Protein AF-0000000080459783 (afdb_homodimer)

Structure (mmCIF, N/CA/C/O backbone):
data_AF-0000000080459783-model_v1
#
loop_
_entity.id
_entity.type
_entity.pdbx_description
1 polymer 'Jacalin-type lectin domain-containing protein'
#
loop_
_atom_site.group_PDB
_atom_site.id
_atom_site.type_symbol
_atom_site.label_atom_id
_atom_site.label_alt_id
_atom_site.label_comp_id
_atom_site.label_asym_id
_atom_site.label_entity_id
_atom_site.label_seq_id
_atom_site.pdbx_PDB_ins_code
_atom_site.Cartn_x
_atom_site.Cartn_y
_atom_site.Cartn_z
_atom_site.occupancy
_atom_site.B_iso_or_equiv
_atom_site.auth_seq_id
_atom_site.auth_comp_id
_atom_site.auth_asym_id
_atom_site.auth_atom_id
_atom_site.pdbx_PDB_model_num
ATOM 1 N N . MET A 1 1 ? 16.125 -9.727 10.891 1 38.53 1 MET A N 1
ATOM 2 C CA . MET A 1 1 ? 16.031 -8.875 9.703 1 38.53 1 MET A CA 1
ATOM 3 C C . MET A 1 1 ? 14.766 -8.016 9.75 1 38.53 1 MET A C 1
ATOM 5 O O . MET A 1 1 ? 13.688 -8.508 10.086 1 38.53 1 MET A O 1
ATOM 9 N N . ALA A 1 2 ? 15.039 -6.742 9.914 1 50 2 ALA A N 1
ATOM 10 C CA . ALA A 1 2 ? 13.922 -5.824 10.117 1 50 2 ALA A CA 1
ATOM 11 C C . ALA A 1 2 ? 12.812 -6.078 9.102 1 50 2 ALA A C 1
ATOM 13 O O . ALA A 1 2 ? 13.078 -6.18 7.898 1 50 2 ALA A O 1
ATOM 14 N N . LYS A 1 3 ? 11.781 -6.574 9.57 1 64.25 3 LYS A N 1
ATOM 15 C CA . LYS A 1 3 ? 10.648 -7.188 8.883 1 64.25 3 LYS A CA 1
ATOM 16 C C . LYS A 1 3 ? 9.789 -6.133 8.195 1 64.25 3 LYS A C 1
ATOM 18 O O . LYS A 1 3 ? 9.664 -5.008 8.68 1 64.25 3 LYS A O 1
ATOM 23 N N . MET A 1 4 ? 9.539 -6.176 6.898 1 76.38 4 MET A N 1
ATOM 24 C CA . MET A 1 4 ? 8.609 -5.398 6.086 1 76.38 4 MET A CA 1
ATOM 25 C C . MET A 1 4 ? 7.168 -5.801 6.379 1 76.38 4 MET A C 1
ATOM 27 O O . MET A 1 4 ? 6.84 -6.988 6.371 1 76.38 4 MET A O 1
ATOM 31 N N . GLU A 1 5 ? 6.418 -4.73 6.809 1 86.06 5 GLU A N 1
ATOM 32 C CA . GLU A 1 5 ? 5.016 -5.039 7.07 1 86.06 5 GLU A CA 1
ATOM 33 C C . GLU A 1 5 ? 4.156 -4.777 5.836 1 86.06 5 GLU A C 1
ATOM 35 O O . GLU A 1 5 ? 4.285 -3.736 5.191 1 86.06 5 GLU A O 1
ATOM 40 N N . PRO A 1 6 ? 3.404 -5.781 5.559 1 88.12 6 PRO A N 1
ATOM 41 C CA . PRO A 1 6 ? 2.477 -5.594 4.441 1 88.12 6 PRO A CA 1
ATOM 42 C C . PRO A 1 6 ? 1.313 -4.668 4.789 1 88.12 6 PRO A C 1
ATOM 44 O O . PRO A 1 6 ? 1.108 -4.34 5.961 1 88.12 6 PRO A O 1
ATOM 47 N N . LEU A 1 7 ? 0.659 -4.199 3.787 1 92.94 7 LEU A N 1
ATOM 48 C CA . LEU A 1 7 ? -0.54 -3.379 3.922 1 92.94 7 LEU A CA 1
ATOM 49 C C . LEU A 1 7 ? -1.758 -4.242 4.234 1 92.94 7 LEU A C 1
ATOM 51 O O . LEU A 1 7 ? -1.996 -5.25 3.566 1 92.94 7 LEU A O 1
ATOM 55 N N . GLY A 1 8 ? -2.627 -3.762 5.199 1 93.38 8 GLY A N 1
ATOM 56 C CA . GLY A 1 8 ? -3.873 -4.457 5.473 1 93.38 8 GLY A CA 1
ATOM 57 C C . GLY A 1 8 ? -4.066 -4.785 6.945 1 93.38 8 GLY A C 1
ATOM 58 O O . GLY A 1 8 ? -3.812 -3.943 7.809 1 93.38 8 GLY A O 1
ATOM 59 N N . GLY A 1 9 ? -4.625 -5.969 7.18 1 92.56 9 GLY A N 1
ATOM 60 C CA . GLY A 1 9 ? -4.914 -6.383 8.547 1 92.56 9 GLY A CA 1
ATOM 61 C C . GLY A 1 9 ? -3.725 -7.023 9.234 1 92.56 9 GLY A C 1
ATOM 62 O O . GLY A 1 9 ? -2.738 -7.379 8.586 1 92.56 9 GLY A O 1
ATOM 63 N N . ASN A 1 10 ? -3.885 -7.145 10.547 1 90.38 10 ASN A N 1
ATOM 64 C CA . ASN A 1 10 ? -2.77 -7.656 11.336 1 90.38 10 ASN A CA 1
ATOM 65 C C . ASN A 1 10 ? -3.064 -9.047 11.891 1 90.38 10 ASN A C 1
ATOM 67 O O . ASN A 1 10 ? -2.324 -9.555 12.734 1 90.38 10 ASN A O 1
ATOM 71 N N . LYS A 1 11 ? -4.066 -9.547 11.375 1 92.12 11 LYS A N 1
ATOM 72 C CA . LYS A 1 11 ? -4.359 -10.922 11.766 1 92.12 11 LYS A CA 1
ATOM 73 C C . LYS A 1 11 ? -3.732 -11.922 10.797 1 92.12 11 LYS A C 1
ATOM 75 O O . LYS A 1 11 ? -3.01 -11.531 9.883 1 92.12 11 LYS A O 1
ATOM 80 N N . GLY A 1 12 ? -3.926 -13.172 11.062 1 94.06 12 GLY A N 1
ATOM 81 C CA . GLY A 1 12 ? -3.395 -14.227 10.211 1 94.06 12 GLY A CA 1
ATOM 82 C C . GLY A 1 12 ? -1.91 -14.461 10.414 1 94.06 12 GLY A C 1
ATOM 83 O O . GLY A 1 12 ? -1.282 -13.828 11.258 1 94.06 12 GLY A O 1
ATOM 84 N N . GLU A 1 13 ? -1.37 -15.352 9.711 1 95.75 13 GLU A N 1
ATOM 85 C CA . GLU A 1 13 ? 0.05 -15.688 9.742 1 95.75 13 GLU A CA 1
ATOM 86 C C . GLU A 1 13 ? 0.8 -15.023 8.586 1 95.75 13 GLU A C 1
ATOM 88 O O . GLU A 1 13 ? 0.292 -14.961 7.469 1 95.75 13 GLU A O 1
ATOM 93 N N . GLY A 1 14 ? 1.967 -14.555 8.945 1 94.88 14 GLY A N 1
ATOM 94 C CA . GLY A 1 14 ? 2.785 -13.93 7.914 1 94.88 14 GLY A CA 1
ATOM 95 C C . GLY A 1 14 ? 3.311 -14.914 6.891 1 94.88 14 GLY A C 1
ATOM 96 O O . GLY A 1 14 ? 3.611 -16.062 7.223 1 94.88 14 GLY A O 1
ATOM 97 N N . PHE A 1 15 ? 3.387 -14.523 5.699 1 96.06 15 PHE A N 1
ATOM 98 C CA . PHE A 1 15 ? 4.086 -15.273 4.664 1 96.06 15 PHE A CA 1
ATOM 99 C C . PHE A 1 15 ? 5.012 -14.367 3.865 1 96.06 15 PHE A C 1
ATOM 101 O O . PHE A 1 15 ? 4.789 -13.156 3.789 1 96.06 15 PHE A O 1
ATOM 108 N N . ASN A 1 16 ? 5.988 -14.875 3.291 1 94.44 16 ASN A N 1
ATOM 109 C CA . ASN A 1 16 ? 7.004 -14.148 2.533 1 94.44 16 ASN A CA 1
ATOM 110 C C . ASN A 1 16 ? 7.555 -15 1.389 1 94.44 16 ASN A C 1
ATOM 112 O O . ASN A 1 16 ? 8.461 -15.812 1.59 1 94.44 16 ASN A O 1
ATOM 116 N N . ASP A 1 17 ? 6.965 -14.766 0.245 1 95.5 17 ASP A N 1
ATOM 117 C CA . ASP A 1 17 ? 7.426 -15.453 -0.959 1 95.5 17 ASP A CA 1
ATOM 118 C C . ASP A 1 17 ? 8.594 -14.703 -1.602 1 95.5 17 ASP A C 1
ATOM 120 O O . ASP A 1 17 ? 8.391 -13.75 -2.352 1 95.5 17 ASP A O 1
ATOM 124 N N . VAL A 1 18 ? 9.82 -15.133 -1.406 1 91.12 18 VAL A N 1
ATOM 125 C CA . VAL A 1 18 ? 11.008 -14.445 -1.911 1 91.12 18 VAL A CA 1
ATOM 126 C C . VAL A 1 18 ? 11.93 -15.445 -2.6 1 91.12 18 VAL A C 1
ATOM 128 O O . VAL A 1 18 ? 11.828 -16.656 -2.383 1 91.12 18 VAL A O 1
ATOM 131 N N . GLY A 1 19 ? 12.789 -14.953 -3.426 1 92.06 19 GLY A N 1
ATOM 132 C CA . GLY A 1 19 ? 13.828 -15.789 -4.008 1 92.06 19 GLY A CA 1
ATOM 133 C C . GLY A 1 19 ? 13.43 -16.391 -5.344 1 92.06 19 GLY A C 1
ATOM 134 O O . GLY A 1 19 ? 13.992 -17.406 -5.762 1 92.06 19 GLY A O 1
ATOM 135 N N . TYR A 1 20 ? 12.375 -15.852 -5.895 1 96.19 20 TYR A N 1
ATOM 136 C CA . TYR A 1 20 ? 11.898 -16.375 -7.168 1 96.19 20 TYR A CA 1
ATOM 137 C C . TYR A 1 20 ? 12.312 -15.469 -8.32 1 96.19 20 TYR A C 1
ATOM 139 O O . TYR A 1 20 ? 12.812 -14.359 -8.102 1 96.19 20 TYR A O 1
ATOM 147 N N . GLU A 1 21 ? 12.148 -15.977 -9.531 1 96.25 21 GLU A N 1
ATOM 148 C CA . GLU A 1 21 ? 12.617 -15.266 -10.711 1 96.25 21 GLU A CA 1
ATOM 149 C C . GLU A 1 21 ? 11.453 -14.672 -11.5 1 96.25 21 GLU A C 1
ATOM 151 O O . GLU A 1 21 ? 11.625 -13.711 -12.25 1 96.25 21 GLU A O 1
ATOM 156 N N . GLY A 1 22 ? 10.328 -15.328 -11.336 1 96.5 22 GLY A N 1
ATOM 157 C CA . GLY A 1 22 ? 9.164 -14.883 -12.086 1 96.5 22 GLY A CA 1
ATOM 158 C C . GLY A 1 22 ? 7.883 -15.594 -11.68 1 96.5 22 GLY A C 1
ATOM 159 O O . GLY A 1 22 ? 7.891 -16.406 -10.758 1 96.5 22 GLY A O 1
ATOM 160 N N . VAL A 1 23 ? 6.789 -15.195 -12.32 1 97.62 23 VAL A N 1
ATOM 161 C CA . VAL A 1 23 ? 5.465 -15.75 -12.055 1 97.62 23 VAL A CA 1
ATOM 162 C C . VAL A 1 23 ? 4.859 -16.281 -13.344 1 97.62 23 VAL A C 1
ATOM 164 O O . VAL A 1 23 ? 4.887 -15.617 -14.383 1 97.62 23 VAL A O 1
ATOM 167 N N . LYS A 1 24 ? 4.324 -17.422 -13.312 1 98.19 24 LYS A N 1
ATOM 168 C CA . LYS A 1 24 ? 3.709 -18.031 -14.492 1 98.19 24 LYS A CA 1
ATOM 169 C C . LYS A 1 24 ? 2.186 -17.953 -14.422 1 98.19 24 LYS A C 1
ATOM 171 O O . LYS A 1 24 ? 1.515 -17.875 -15.453 1 98.19 24 LYS A O 1
ATOM 176 N N . LYS A 1 25 ? 1.701 -18 -13.227 1 98.31 25 LYS A N 1
ATOM 177 C CA . LYS A 1 25 ? 0.25 -18.031 -13.07 1 98.31 25 LYS A CA 1
ATOM 178 C C . LYS A 1 25 ? -0.16 -17.609 -11.664 1 98.31 25 LYS A C 1
ATOM 180 O O . LYS A 1 25 ? 0.521 -17.922 -10.688 1 98.31 25 LYS A O 1
ATOM 185 N N . ILE A 1 26 ? -1.29 -16.922 -11.586 1 98.44 26 ILE A N 1
ATOM 186 C CA . ILE A 1 26 ? -1.886 -16.516 -10.32 1 98.44 26 ILE A CA 1
ATOM 187 C C . ILE A 1 26 ? -3.344 -16.969 -10.266 1 98.44 26 ILE A C 1
ATOM 189 O O . ILE A 1 26 ? -4.098 -16.75 -11.219 1 98.44 26 ILE A O 1
ATOM 193 N N . THR A 1 27 ? -3.686 -17.594 -9.266 1 98.69 27 THR A N 1
ATOM 194 C CA . THR A 1 27 ? -5.074 -17.938 -8.969 1 98.69 27 THR A CA 1
ATOM 195 C C . THR A 1 27 ? -5.555 -17.203 -7.719 1 98.69 27 THR A C 1
ATOM 197 O O . THR A 1 27 ? -4.887 -17.234 -6.684 1 98.69 27 THR A O 1
ATOM 200 N N . VAL A 1 28 ? -6.707 -16.578 -7.852 1 98.75 28 VAL A N 1
ATOM 201 C CA . VAL A 1 28 ? -7.227 -15.812 -6.719 1 98.75 28 VAL A CA 1
ATOM 202 C C . VAL A 1 28 ? -8.664 -16.25 -6.418 1 98.75 28 VAL A C 1
ATOM 204 O O . VAL A 1 28 ? -9.469 -16.406 -7.336 1 98.75 28 VAL A O 1
ATOM 207 N N . GLY A 1 29 ? -8.898 -16.531 -5.215 1 98.69 29 GLY A N 1
ATOM 208 C CA . GLY A 1 29 ? -10.25 -16.766 -4.738 1 98.69 29 GLY A CA 1
ATOM 209 C C . GLY A 1 29 ? -10.859 -15.562 -4.043 1 98.69 29 GLY A C 1
ATOM 210 O O . GLY A 1 29 ? -10.172 -14.852 -3.307 1 98.69 29 GLY A O 1
ATOM 211 N N . ALA A 1 30 ? -12.164 -15.367 -4.258 1 98.5 30 ALA A N 1
ATOM 212 C CA . ALA A 1 30 ? -12.82 -14.203 -3.664 1 98.5 30 ALA A CA 1
ATOM 213 C C . ALA A 1 30 ? -14.266 -14.531 -3.277 1 98.5 30 ALA A C 1
ATOM 215 O O . ALA A 1 30 ? -14.938 -15.289 -3.975 1 98.5 30 ALA A O 1
ATOM 216 N N . GLU A 1 31 ? -14.672 -13.961 -2.225 1 96.44 31 GLU A N 1
ATOM 217 C CA . GLU A 1 31 ? -16.078 -13.852 -1.865 1 96.44 31 GLU A CA 1
ATOM 218 C C . GLU A 1 31 ? -16.594 -12.438 -2.082 1 96.44 31 GLU A C 1
ATOM 220 O O . GLU A 1 31 ? -15.969 -11.641 -2.779 1 96.44 31 GLU A O 1
ATOM 225 N N . ASP A 1 32 ? -17.75 -12.164 -1.537 1 94.62 32 ASP A N 1
ATOM 226 C CA . ASP A 1 32 ? -18.406 -10.891 -1.821 1 94.62 32 ASP A CA 1
ATOM 227 C C . ASP A 1 32 ? -17.625 -9.727 -1.209 1 94.62 32 ASP A C 1
ATOM 229 O O . ASP A 1 32 ? -17.625 -8.617 -1.753 1 94.62 32 ASP A O 1
ATOM 233 N N . VAL A 1 33 ? -17 -10.055 -0.098 1 95.12 33 VAL A N 1
ATOM 234 C CA . VAL A 1 33 ? -16.516 -8.883 0.627 1 95.12 33 VAL A CA 1
ATOM 235 C C . VAL A 1 33 ? -15 -8.961 0.758 1 95.12 33 VAL A C 1
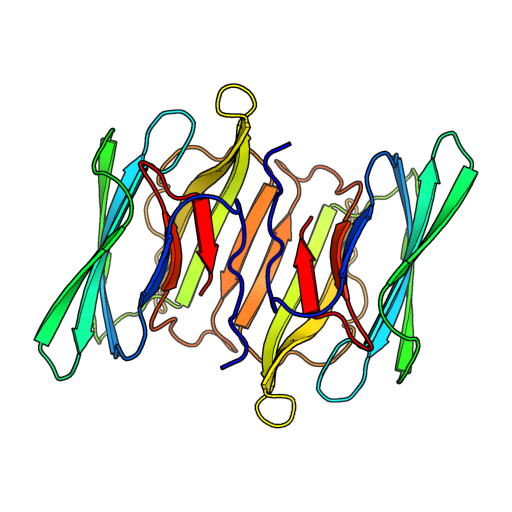ATOM 237 O O . VAL A 1 33 ? -14.367 -8.023 1.261 1 95.12 33 VAL A O 1
ATOM 240 N N . ASN A 1 34 ? -14.43 -10.094 0.284 1 97.69 34 ASN A N 1
ATOM 241 C CA . ASN A 1 34 ? -13 -10.203 0.545 1 97.69 34 ASN A CA 1
ATOM 242 C C . ASN A 1 34 ? -12.344 -11.234 -0.37 1 97.69 34 ASN A C 1
ATOM 244 O O . ASN A 1 34 ? -13.016 -12.141 -0.875 1 97.69 34 ASN A O 1
ATOM 248 N N . ILE A 1 35 ? -11.047 -11.078 -0.567 1 98.44 35 ILE A N 1
ATOM 249 C CA . ILE A 1 35 ? -10.188 -12.094 -1.168 1 98.44 35 ILE A CA 1
ATOM 250 C C . ILE A 1 35 ? -9.922 -13.211 -0.157 1 98.44 35 ILE A C 1
ATOM 252 O O . ILE A 1 35 ? -9.562 -12.938 0.99 1 98.44 35 ILE A O 1
ATOM 256 N N . THR A 1 36 ? -10.023 -14.453 -0.528 1 98.56 36 THR A N 1
ATOM 257 C CA . THR A 1 36 ? -9.93 -15.562 0.413 1 98.56 36 THR A CA 1
ATOM 258 C C . THR A 1 36 ? -8.648 -16.359 0.18 1 98.56 36 THR A C 1
ATOM 260 O O . THR A 1 36 ? -8.156 -17.031 1.091 1 98.56 36 THR A O 1
ATOM 263 N N . TYR A 1 37 ? -8.109 -16.203 -1.018 1 98.69 37 TYR A N 1
ATOM 264 C CA . TYR A 1 37 ? -7.105 -17.172 -1.427 1 98.69 37 TYR A CA 1
ATOM 265 C C . TYR A 1 37 ? -6.211 -16.609 -2.521 1 98.69 37 TYR A C 1
ATOM 267 O O . TYR A 1 37 ? -6.688 -15.922 -3.434 1 98.69 37 TYR A O 1
ATOM 275 N N . ILE A 1 38 ? -4.895 -16.875 -2.455 1 98.56 38 ILE A N 1
ATOM 276 C CA . ILE A 1 38 ? -3.949 -16.578 -3.525 1 98.56 38 ILE A CA 1
ATOM 277 C C . ILE A 1 38 ? -3.008 -17.766 -3.734 1 98.56 38 ILE A C 1
ATOM 279 O O . ILE A 1 38 ? -2.363 -18.219 -2.791 1 98.56 38 ILE A O 1
ATOM 283 N N . LYS A 1 39 ? -2.979 -18.219 -4.867 1 98.62 39 LYS A N 1
ATOM 284 C CA . LYS A 1 39 ? -2.023 -19.234 -5.309 1 98.62 39 LYS A CA 1
ATOM 285 C C . LYS A 1 39 ? -1.128 -18.703 -6.422 1 98.62 39 LYS A C 1
ATOM 287 O O . LYS A 1 39 ? -1.62 -18.203 -7.434 1 98.62 39 LYS A O 1
ATOM 292 N N . ILE A 1 40 ? 0.143 -18.828 -6.246 1 98.5 40 ILE A N 1
ATOM 293 C C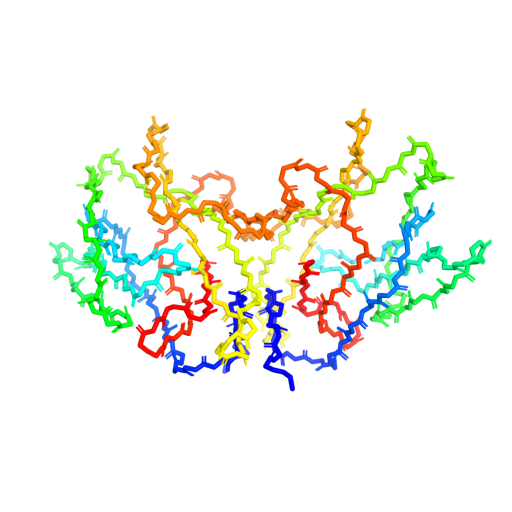A . ILE A 1 40 ? 1.071 -18.312 -7.25 1 98.5 40 ILE A CA 1
ATOM 294 C C . ILE A 1 40 ? 2.016 -19.438 -7.691 1 98.5 40 ILE A C 1
ATOM 296 O O . ILE A 1 40 ? 2.568 -20.156 -6.855 1 98.5 40 ILE A O 1
ATOM 300 N N . GLU A 1 41 ? 2.113 -19.562 -8.898 1 98.62 41 GLU A N 1
ATOM 301 C CA . GLU A 1 41 ? 3.139 -20.406 -9.5 1 98.62 41 GLU A CA 1
ATOM 302 C C . GLU A 1 41 ? 4.383 -19.594 -9.859 1 98.62 41 GLU A C 1
ATOM 304 O O . GLU A 1 41 ? 4.426 -18.938 -10.891 1 98.62 41 GLU A O 1
ATOM 309 N N . TYR A 1 42 ? 5.398 -19.797 -9.031 1 98.38 42 TYR A N 1
ATOM 310 C CA . TYR A 1 42 ? 6.656 -19.078 -9.219 1 98.38 42 TYR A CA 1
ATOM 311 C C . TYR A 1 42 ? 7.629 -19.891 -10.062 1 98.38 42 TYR A C 1
ATOM 313 O O . TYR A 1 42 ? 7.516 -21.125 -10.141 1 98.38 42 TYR A O 1
ATOM 321 N N . VAL A 1 43 ? 8.516 -19.156 -10.719 1 98 43 VAL A N 1
ATOM 322 C CA . VAL A 1 43 ? 9.617 -19.812 -11.422 1 98 43 VAL A CA 1
ATOM 323 C C . VAL A 1 43 ? 10.922 -19.609 -10.648 1 98 43 VAL A C 1
ATOM 325 O O . VAL A 1 43 ? 11.234 -18.484 -10.234 1 98 43 VAL A O 1
ATOM 328 N N . LYS A 1 44 ? 11.586 -20.641 -10.406 1 96.69 44 LYS A N 1
ATOM 329 C CA . LYS A 1 44 ? 12.906 -20.641 -9.781 1 96.69 44 LYS A CA 1
ATOM 330 C C . LYS A 1 44 ? 13.805 -21.703 -10.414 1 96.69 44 LYS A C 1
ATOM 332 O O . LYS A 1 44 ? 13.461 -22.875 -10.438 1 96.69 44 LYS A O 1
ATOM 337 N N . ASN A 1 45 ? 14.953 -21.234 -10.867 1 96.25 45 ASN A N 1
ATOM 338 C CA . ASN A 1 45 ? 15.914 -22.125 -11.516 1 96.25 45 ASN A CA 1
ATOM 339 C C . ASN A 1 45 ? 15.242 -23 -12.57 1 96.25 45 ASN A C 1
ATOM 341 O O . ASN A 1 45 ? 15.445 -24.219 -12.602 1 96.25 45 ASN A O 1
ATOM 345 N N . GLY A 1 46 ? 14.32 -22.438 -13.312 1 93.38 46 GLY A N 1
ATOM 346 C CA . GLY A 1 46 ? 13.68 -23.094 -14.438 1 93.38 46 GLY A CA 1
ATOM 347 C C . GLY A 1 46 ? 12.539 -24.016 -14.031 1 93.38 46 GLY A C 1
ATOM 348 O O . GLY A 1 46 ? 11.883 -24.609 -14.883 1 93.38 46 GLY A O 1
ATOM 349 N N . LYS A 1 47 ? 12.273 -24.062 -12.789 1 97.69 47 LYS A N 1
ATOM 350 C CA . LYS A 1 47 ? 11.203 -24.938 -12.297 1 97.69 47 LYS A CA 1
ATOM 351 C C . LYS A 1 47 ? 10.078 -24.109 -11.672 1 97.69 47 LYS A C 1
ATOM 353 O O . LYS A 1 47 ? 10.297 -22.984 -11.211 1 97.69 47 LYS A O 1
ATOM 358 N N . VAL A 1 48 ? 8.906 -24.75 -11.641 1 97.94 48 VAL A N 1
ATOM 359 C CA . VAL A 1 48 ? 7.746 -24.094 -11.055 1 97.94 48 VAL A CA 1
ATOM 360 C C . VAL A 1 48 ? 7.605 -24.484 -9.586 1 97.94 48 VAL A C 1
ATOM 362 O O . VAL A 1 48 ? 7.688 -25.672 -9.25 1 97.94 48 VAL A O 1
ATOM 365 N N . GLU A 1 49 ? 7.516 -23.531 -8.711 1 98.25 49 GLU A N 1
ATOM 366 C CA . GLU A 1 49 ? 7.191 -23.734 -7.305 1 98.25 49 GLU A CA 1
ATOM 367 C C . GLU A 1 49 ? 5.871 -23.062 -6.941 1 98.25 49 GLU A C 1
ATOM 369 O O . GLU A 1 49 ? 5.656 -21.891 -7.273 1 98.25 49 GLU A O 1
ATOM 374 N N . ILE A 1 50 ? 5.031 -23.812 -6.242 1 98.5 50 ILE A N 1
ATOM 375 C CA . ILE A 1 50 ? 3.699 -23.297 -5.938 1 98.5 50 ILE A CA 1
ATOM 376 C C . ILE A 1 50 ? 3.643 -22.828 -4.488 1 98.5 50 ILE A C 1
ATOM 378 O O . ILE A 1 50 ? 4.129 -23.516 -3.586 1 98.5 50 ILE A O 1
ATOM 382 N N . ARG A 1 51 ? 3.184 -21.609 -4.258 1 98.44 51 ARG A N 1
ATOM 383 C CA .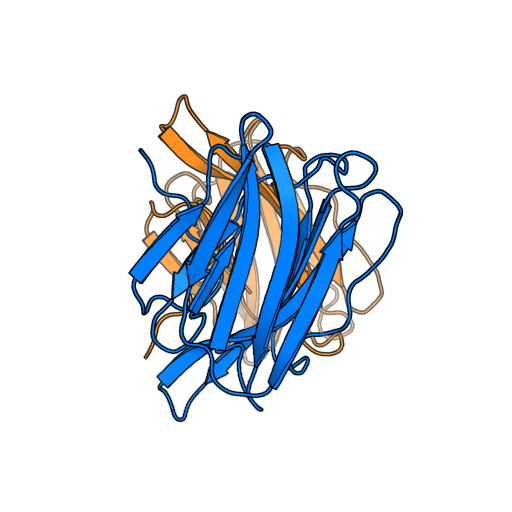 ARG A 1 51 ? 2.871 -21.078 -2.934 1 98.44 51 ARG A CA 1
ATOM 384 C C . ARG A 1 51 ? 1.389 -20.734 -2.818 1 98.44 51 ARG A C 1
ATOM 386 O O . ARG A 1 51 ? 0.819 -20.109 -3.709 1 98.44 51 ARG A O 1
ATOM 393 N N . GLU A 1 52 ? 0.778 -21.156 -1.703 1 98.44 52 GLU A N 1
ATOM 394 C CA . GLU A 1 52 ? -0.638 -20.906 -1.451 1 98.44 52 GLU A CA 1
ATOM 395 C C . GLU A 1 52 ? -0.844 -20.188 -0.121 1 98.44 52 GLU A C 1
ATOM 397 O O . GLU A 1 52 ? -0.175 -20.5 0.867 1 98.44 52 GLU A O 1
ATOM 402 N N . HIS A 1 53 ? -1.692 -19.25 -0.11 1 98.5 53 HIS A N 1
ATOM 403 C CA . HIS A 1 53 ? -2.023 -18.469 1.083 1 98.5 53 HIS A CA 1
ATOM 404 C C . HIS A 1 53 ? -3.529 -18.266 1.209 1 98.5 53 HIS A C 1
ATOM 406 O O . HIS A 1 53 ? -4.215 -18.047 0.209 1 98.5 53 HIS A O 1
ATOM 412 N N . GLY A 1 54 ? -4.008 -18.266 2.416 1 98.25 54 GLY A N 1
ATOM 413 C CA . GLY A 1 54 ? -5.441 -18.219 2.648 1 98.25 54 GLY A CA 1
ATOM 414 C C . GLY A 1 54 ? -6.125 -19.562 2.455 1 98.25 54 GLY A C 1
ATOM 415 O O . GLY A 1 54 ? -5.52 -20.609 2.678 1 98.25 54 GLY A O 1
ATOM 416 N N . ALA A 1 55 ? -7.445 -19.516 2.182 1 97.69 55 ALA A N 1
ATOM 417 C CA . ALA A 1 55 ? -8.234 -20.719 1.936 1 97.69 55 ALA A CA 1
ATOM 418 C C . ALA A 1 55 ? -9.062 -20.578 0.662 1 97.69 55 ALA A C 1
ATOM 420 O O . ALA A 1 55 ? -9.68 -19.531 0.421 1 97.69 55 ALA A O 1
ATOM 421 N N . ALA A 1 56 ? -9.016 -21.641 -0.117 1 96.94 56 ALA A N 1
ATOM 422 C CA . ALA A 1 56 ? -9.672 -21.594 -1.419 1 96.94 56 ALA A CA 1
ATOM 423 C C . ALA A 1 56 ? -11.195 -21.625 -1.267 1 96.94 56 ALA A C 1
ATOM 425 O O . ALA A 1 56 ? -11.812 -22.688 -1.361 1 96.94 56 ALA A O 1
ATOM 426 N N . HIS A 1 57 ? -11.828 -20.578 -0.967 1 95.12 57 HIS A N 1
ATOM 427 C CA . HIS A 1 57 ? -13.266 -20.391 -0.893 1 95.12 57 HIS A CA 1
ATOM 428 C C . HIS A 1 57 ? -13.742 -19.359 -1.917 1 95.12 57 HIS A C 1
ATOM 430 O O . HIS A 1 57 ? -12.961 -18.516 -2.359 1 95.12 57 HIS A O 1
ATOM 436 N N . GLY A 1 58 ? -14.953 -19.438 -2.396 1 96.38 58 GLY A N 1
ATOM 437 C CA . GLY A 1 58 ? -15.547 -18.469 -3.305 1 96.38 58 GLY A CA 1
ATOM 438 C C . GLY A 1 58 ? -15.219 -18.75 -4.762 1 96.38 58 GLY A C 1
ATOM 439 O O . GLY A 1 58 ? -15.023 -19.891 -5.156 1 96.38 58 GLY A O 1
ATOM 440 N N . LYS A 1 59 ? -15.312 -17.75 -5.512 1 97.25 59 LYS A N 1
ATOM 441 C CA . LYS A 1 59 ? -15.055 -17.844 -6.945 1 97.25 59 LYS A CA 1
ATOM 442 C C . LYS A 1 59 ? -13.555 -17.766 -7.238 1 97.25 59 LYS A C 1
ATOM 444 O O . LYS A 1 59 ? -12.898 -16.797 -6.879 1 97.25 59 LYS A O 1
ATOM 449 N N . LEU A 1 60 ? -13.07 -18.812 -7.863 1 98 60 LEU A N 1
ATOM 450 C CA . LEU A 1 60 ? -11.664 -18.859 -8.242 1 98 60 LEU A CA 1
ATOM 451 C C . LEU A 1 60 ? -11.484 -18.406 -9.695 1 98 60 LEU A C 1
ATOM 453 O O . LEU A 1 60 ? -12.227 -18.844 -10.578 1 98 60 LEU A O 1
ATOM 457 N N . LYS A 1 61 ? -10.602 -17.453 -9.906 1 98.38 61 LYS A N 1
ATOM 458 C CA . LYS A 1 61 ? -10.195 -17.016 -11.234 1 98.38 61 LYS A CA 1
ATOM 459 C C . LYS A 1 61 ? -8.68 -17.047 -11.391 1 98.38 61 LYS A C 1
ATOM 461 O O . LYS A 1 61 ? -7.945 -16.969 -10.406 1 98.38 61 LYS A O 1
ATOM 466 N N . GLU A 1 62 ? -8.242 -17.125 -12.586 1 98.38 62 GLU A N 1
ATOM 467 C CA . GLU A 1 62 ? -6.809 -17.266 -12.852 1 98.38 62 GLU A CA 1
ATOM 468 C C . GLU A 1 62 ? -6.32 -16.172 -13.805 1 98.38 62 GLU A C 1
ATOM 470 O O . GLU A 1 62 ? -7.105 -15.617 -14.562 1 98.38 62 GLU A O 1
ATOM 475 N N . PHE A 1 63 ? -5.105 -15.953 -13.766 1 98.62 63 PHE A N 1
ATOM 476 C CA . PHE A 1 63 ? -4.379 -15.055 -14.648 1 98.62 63 PHE A CA 1
ATOM 477 C C . PHE A 1 63 ? -3.02 -15.641 -15.023 1 98.62 63 PHE A C 1
ATOM 479 O O . PHE A 1 63 ? -2.15 -15.789 -14.156 1 98.62 63 PHE A O 1
ATOM 486 N N . SER A 1 64 ? -2.812 -15.984 -16.234 1 98.56 64 SER A N 1
ATOM 487 C CA . SER A 1 64 ? -1.556 -16.547 -16.703 1 98.56 64 SER A CA 1
ATOM 488 C C . SER A 1 64 ? -0.615 -15.469 -17.234 1 98.56 64 SER A C 1
ATOM 490 O O . SER A 1 64 ? -1.056 -14.508 -17.859 1 98.56 64 SER A O 1
ATOM 492 N N . VAL A 1 65 ? 0.578 -15.695 -17 1 98.06 65 VAL A N 1
ATOM 493 C CA . VAL A 1 65 ? 1.627 -14.781 -17.438 1 98.06 65 VAL A CA 1
ATOM 494 C C . VAL A 1 65 ? 2.588 -15.516 -18.375 1 98.06 65 VAL A C 1
ATOM 496 O O . VAL A 1 65 ? 3.064 -16.609 -18.047 1 98.06 65 VAL A O 1
ATOM 499 N N . ASP A 1 66 ? 2.914 -14.914 -19.469 1 97.88 66 ASP A N 1
ATOM 500 C CA . ASP A 1 66 ? 3.803 -15.523 -20.453 1 97.88 66 ASP A CA 1
ATOM 501 C C . ASP A 1 66 ? 5.266 -15.328 -20.062 1 97.88 66 ASP A C 1
ATOM 503 O O . ASP A 1 66 ? 6.043 -14.742 -20.812 1 97.88 66 ASP A O 1
ATOM 507 N N . TYR A 1 67 ? 5.676 -15.906 -19.031 1 96.81 67 TYR A N 1
ATOM 508 C CA . TYR A 1 67 ? 7.062 -15.828 -18.594 1 96.81 67 TYR A CA 1
ATOM 509 C C . TYR A 1 67 ? 7.961 -16.719 -19.438 1 96.81 67 TYR A C 1
ATOM 511 O O . TYR A 1 67 ? 7.578 -17.828 -19.812 1 96.81 67 TYR A O 1
ATOM 519 N N . PRO A 1 68 ? 9.078 -16.25 -19.734 1 97.12 68 PRO A N 1
ATOM 520 C CA . PRO A 1 68 ? 9.828 -15.039 -19.359 1 97.12 68 PRO A CA 1
ATOM 521 C C . PRO A 1 68 ? 9.625 -13.891 -20.344 1 97.12 68 PRO A C 1
ATOM 523 O O . PRO A 1 68 ? 10.219 -12.828 -20.188 1 97.12 68 PRO A O 1
ATOM 526 N N . LYS A 1 69 ? 8.672 -14 -21.312 1 98.12 69 LYS A N 1
ATOM 527 C CA . LYS A 1 69 ? 8.438 -12.93 -22.266 1 98.12 69 LYS A CA 1
ATOM 528 C C . LYS A 1 69 ? 7.648 -11.789 -21.641 1 98.12 69 LYS A C 1
ATOM 530 O O . LYS A 1 69 ? 7.602 -10.68 -22.172 1 98.12 69 LYS A O 1
ATOM 535 N N . ASP A 1 70 ? 6.98 -12.078 -20.609 1 98.19 70 ASP A N 1
ATOM 536 C CA . ASP A 1 70 ? 6.195 -11.117 -19.844 1 98.19 70 ASP A CA 1
ATOM 537 C C . ASP A 1 70 ? 6.41 -11.312 -18.344 1 98.19 70 ASP A C 1
ATOM 539 O O . ASP A 1 70 ? 6.945 -12.336 -17.906 1 98.19 70 ASP A O 1
ATOM 543 N N . SER A 1 71 ? 6.113 -10.297 -17.469 1 98.25 71 SER A N 1
ATOM 544 C CA . SER A 1 71 ? 6.301 -10.359 -16.016 1 98.25 71 SER A CA 1
ATOM 545 C C . SER A 1 71 ? 5.328 -9.438 -15.297 1 98.25 71 SER A C 1
ATOM 547 O O . SER A 1 71 ? 4.836 -8.469 -15.875 1 98.25 71 SER A O 1
ATOM 549 N N . ILE A 1 72 ? 5.043 -9.805 -14.062 1 98.12 72 ILE A N 1
ATOM 550 C CA . ILE A 1 72 ? 4.223 -8.922 -13.242 1 98.12 72 ILE A CA 1
ATOM 551 C C . ILE A 1 72 ? 5.031 -7.684 -12.859 1 98.12 72 ILE A C 1
ATOM 553 O O . ILE A 1 72 ? 6.141 -7.801 -12.328 1 98.12 72 ILE A O 1
ATOM 557 N N . THR A 1 73 ? 4.484 -6.488 -13.109 1 98.12 73 THR A N 1
ATOM 558 C CA . THR A 1 73 ? 5.203 -5.27 -12.758 1 98.12 73 THR A CA 1
ATOM 559 C C . THR A 1 73 ? 4.426 -4.461 -11.719 1 98.12 73 THR A C 1
ATOM 561 O O . THR A 1 73 ? 4.969 -3.543 -11.102 1 98.12 73 THR A O 1
ATOM 564 N N . ALA A 1 74 ? 3.143 -4.809 -11.531 1 98.19 74 ALA A N 1
ATOM 565 C CA . ALA A 1 74 ? 2.326 -4.086 -10.555 1 98.19 74 ALA A CA 1
ATOM 566 C C . ALA A 1 74 ? 1.224 -4.98 -10 1 98.19 74 ALA A C 1
ATOM 568 O O . ALA A 1 74 ? 0.775 -5.918 -10.664 1 98.19 74 ALA A O 1
ATOM 569 N N . VAL A 1 75 ? 0.828 -4.691 -8.789 1 98 75 VAL A N 1
ATOM 570 C CA . VAL A 1 75 ? -0.35 -5.27 -8.156 1 98 75 VAL A CA 1
ATOM 571 C C . VAL A 1 75 ? -1.174 -4.168 -7.492 1 98 75 VAL A C 1
ATOM 573 O O . VAL A 1 75 ? -0.618 -3.242 -6.895 1 98 75 VAL A O 1
ATOM 576 N N . GLY A 1 76 ? -2.42 -4.184 -7.633 1 98 76 GLY A N 1
ATOM 577 C CA . GLY A 1 76 ? -3.332 -3.234 -7.008 1 98 76 GLY A CA 1
ATOM 578 C C . GLY A 1 76 ? -4.609 -3.879 -6.508 1 98 76 GLY A C 1
ATOM 579 O O . GLY A 1 76 ? -4.832 -5.074 -6.711 1 98 76 GLY A O 1
ATOM 580 N N . GLY A 1 77 ? -5.402 -3.045 -5.852 1 98.06 77 GLY A N 1
ATOM 581 C CA . GLY A 1 77 ? -6.668 -3.498 -5.301 1 98.06 77 GLY A CA 1
ATOM 582 C C . GLY A 1 77 ? -7.23 -2.564 -4.246 1 98.06 77 GLY A C 1
ATOM 583 O O . GLY A 1 77 ? -7.02 -1.352 -4.305 1 98.06 77 GLY A O 1
ATOM 584 N N . THR A 1 78 ? -8.062 -3.236 -3.426 1 97.69 78 THR A N 1
ATOM 585 C CA . THR A 1 78 ? -8.68 -2.477 -2.344 1 97.69 78 THR A CA 1
ATOM 586 C C . THR A 1 78 ? -8.641 -3.27 -1.041 1 97.69 78 THR A C 1
ATOM 588 O O . THR A 1 78 ? -8.508 -4.496 -1.056 1 97.69 78 THR A O 1
ATOM 591 N N . TYR A 1 79 ? -8.727 -2.537 0.068 1 96.5 79 TYR A N 1
ATOM 592 C CA . TYR A 1 79 ? -8.844 -3.109 1.404 1 96.5 79 TYR A CA 1
ATOM 593 C C . TYR A 1 79 ? -9.836 -2.318 2.252 1 96.5 79 TYR A C 1
ATOM 595 O O . TYR A 1 79 ? -10.07 -1.135 1.999 1 96.5 79 TYR A O 1
ATOM 603 N N . LYS A 1 80 ? -10.359 -3.018 3.244 1 94.56 80 LYS A N 1
ATOM 604 C CA . LYS A 1 80 ? -11.352 -2.373 4.102 1 94.56 80 LYS A CA 1
ATOM 605 C C . LYS A 1 80 ? -11.492 -3.111 5.43 1 94.56 80 LYS A C 1
ATOM 607 O O . LYS A 1 80 ? -11.297 -4.324 5.496 1 94.56 80 LYS A O 1
ATOM 612 N N . HIS A 1 81 ? -11.758 -2.316 6.449 1 92.75 81 HIS A N 1
ATOM 613 C CA . HIS A 1 81 ? -12.164 -2.947 7.699 1 92.75 81 HIS A CA 1
ATOM 614 C C . HIS A 1 81 ? -13.547 -3.588 7.574 1 92.75 81 HIS A C 1
ATOM 616 O O . HIS A 1 81 ? -14.508 -2.926 7.176 1 92.75 81 HIS A O 1
ATOM 622 N N . ILE A 1 82 ? -13.531 -4.816 7.867 1 92.56 82 ILE A N 1
ATOM 623 C CA . ILE A 1 82 ? -14.789 -5.551 7.859 1 92.56 82 ILE A CA 1
ATOM 624 C C . ILE A 1 82 ? -15.336 -5.641 9.281 1 92.56 82 ILE A C 1
ATOM 626 O O . ILE A 1 82 ? -14.859 -6.441 10.094 1 92.56 82 ILE A O 1
ATOM 630 N N . TYR A 1 83 ? -16.406 -5.008 9.578 1 90.25 83 TYR A N 1
ATOM 631 C CA . TYR A 1 83 ? -16.922 -4.828 10.93 1 90.25 83 TYR A CA 1
ATOM 632 C C . TYR A 1 83 ? -17.438 -6.141 11.492 1 90.25 83 TYR A C 1
ATOM 634 O O . TYR A 1 83 ? -17.234 -6.445 12.672 1 90.25 83 TYR A O 1
ATOM 642 N N . SER A 1 84 ? -18.109 -6.949 10.633 1 88.25 84 SER A N 1
ATOM 643 C CA . SER A 1 84 ? -18.672 -8.211 11.094 1 88.25 84 SER A CA 1
ATOM 644 C C . SER A 1 84 ? -17.578 -9.172 11.555 1 88.25 84 SER A C 1
ATOM 646 O O . SER A 1 84 ? -17.812 -10 12.438 1 88.25 84 SER A O 1
ATOM 648 N N . TYR A 1 85 ? -16.375 -9.055 10.945 1 86.88 85 TYR A N 1
ATOM 649 C CA . TYR A 1 85 ? -15.242 -9.898 11.305 1 86.88 85 TYR A CA 1
ATOM 650 C C . TYR A 1 85 ? -14.289 -9.164 12.234 1 86.88 85 TYR A C 1
ATOM 652 O O . TYR A 1 85 ? -13.352 -9.758 12.766 1 86.88 85 TYR A O 1
ATOM 660 N N . ASP A 1 86 ? -14.555 -7.863 12.375 1 89.88 86 ASP A N 1
ATOM 661 C CA . ASP A 1 86 ? -13.719 -6.965 13.164 1 89.88 86 ASP A CA 1
ATOM 662 C C . ASP A 1 86 ? -12.25 -7.074 12.742 1 89.88 86 ASP A C 1
ATOM 664 O O . ASP A 1 86 ? -11.375 -7.305 13.586 1 89.88 86 ASP A O 1
ATOM 668 N N . THR A 1 87 ? -11.961 -7.086 11.516 1 92.81 87 THR A N 1
ATOM 669 C CA . THR A 1 87 ? -10.609 -7.125 10.969 1 92.81 87 THR A CA 1
ATOM 670 C C . THR A 1 87 ? -10.547 -6.398 9.633 1 92.81 87 THR A C 1
ATOM 672 O O . THR A 1 87 ? -11.578 -6.066 9.055 1 92.81 87 THR A O 1
ATOM 675 N N . THR A 1 88 ? -9.422 -6.062 9.227 1 94.12 88 THR A N 1
ATOM 676 C CA . THR A 1 88 ? -9.188 -5.535 7.887 1 94.12 88 THR A CA 1
ATOM 677 C C . THR A 1 88 ? -8.781 -6.648 6.93 1 94.12 88 THR A C 1
ATOM 679 O O . THR A 1 88 ? -7.977 -7.516 7.285 1 94.12 88 THR A O 1
ATOM 682 N N . LEU A 1 89 ? -9.391 -6.664 5.781 1 97.19 89 LEU A N 1
ATOM 683 C CA . LEU A 1 89 ? -9.078 -7.668 4.77 1 97.19 89 LEU A CA 1
ATOM 684 C C . LEU A 1 89 ? -8.852 -7.016 3.408 1 97.19 89 LEU A C 1
ATOM 686 O O . LEU A 1 89 ? -9.32 -5.898 3.164 1 97.19 89 LEU A O 1
ATOM 690 N N . ILE A 1 90 ? -8.125 -7.656 2.557 1 98 90 ILE A N 1
ATOM 691 C CA . ILE A 1 90 ? -8.039 -7.293 1.146 1 98 90 ILE A CA 1
ATOM 692 C C . ILE A 1 90 ? -9.359 -7.625 0.45 1 98 90 ILE A C 1
ATOM 694 O O . ILE A 1 90 ? -9.883 -8.734 0.601 1 98 90 ILE A O 1
ATOM 698 N N . THR A 1 91 ? -9.914 -6.664 -0.254 1 98.19 91 THR A N 1
ATOM 699 C CA . THR A 1 91 ? -11.25 -6.871 -0.792 1 98.19 91 THR A CA 1
ATOM 700 C C . THR A 1 91 ? -11.203 -7.121 -2.297 1 98.19 91 THR A C 1
ATOM 702 O O . THR A 1 91 ? -12.141 -7.68 -2.873 1 98.19 91 THR A O 1
ATOM 705 N N . SER A 1 92 ? -10.117 -6.699 -2.908 1 98.56 92 SER A N 1
ATOM 706 C CA . SER A 1 92 ? -9.938 -6.957 -4.332 1 98.56 92 SER A CA 1
ATOM 707 C C . SER A 1 92 ? -8.461 -6.949 -4.715 1 98.56 92 SER A C 1
ATOM 709 O O . SER A 1 92 ? -7.621 -6.438 -3.969 1 98.56 92 SER A O 1
ATOM 711 N N . LEU A 1 93 ? -8.156 -7.551 -5.918 1 98.62 93 LEU A N 1
ATOM 712 C CA . LEU A 1 93 ? -6.805 -7.547 -6.461 1 98.62 93 LEU A CA 1
ATOM 713 C C . LEU A 1 93 ? -6.832 -7.512 -7.984 1 98.62 93 LEU A C 1
ATOM 715 O O . LEU A 1 93 ? -7.742 -8.062 -8.609 1 98.62 93 LEU A O 1
ATOM 719 N N . TYR A 1 94 ? -5.855 -6.895 -8.508 1 98.69 94 TYR A N 1
ATOM 720 C CA . TYR A 1 94 ? -5.516 -7.051 -9.914 1 98.69 94 TYR A CA 1
ATOM 721 C C . TYR A 1 94 ? -4.008 -6.957 -10.125 1 98.69 94 TYR A C 1
ATOM 723 O O . TYR A 1 94 ? -3.287 -6.438 -9.273 1 98.69 94 TYR A O 1
ATOM 731 N N . PHE A 1 95 ? -3.564 -7.457 -11.289 1 98.5 95 PHE A N 1
ATOM 732 C CA . PHE A 1 95 ? -2.148 -7.512 -11.625 1 98.5 95 PHE A CA 1
ATOM 733 C C . PHE A 1 95 ? -1.897 -6.934 -13.016 1 98.5 95 PHE A C 1
ATOM 735 O O . PHE A 1 95 ? -2.686 -7.152 -13.938 1 98.5 95 PHE A O 1
ATOM 742 N N . THR A 1 96 ? -0.812 -6.246 -13.156 1 98.56 96 THR A N 1
ATOM 743 C CA . THR A 1 96 ? -0.394 -5.68 -14.438 1 98.56 96 THR A CA 1
ATOM 744 C C . THR A 1 96 ? 0.967 -6.23 -14.852 1 98.56 96 THR A C 1
ATOM 746 O O . THR A 1 96 ? 1.835 -6.461 -14.008 1 98.56 96 THR A O 1
ATOM 749 N N . THR A 1 97 ? 1.133 -6.414 -16.156 1 98.56 97 THR A N 1
ATOM 750 C CA . THR A 1 97 ? 2.357 -7.031 -16.641 1 98.56 97 THR A CA 1
ATOM 751 C C . THR A 1 97 ? 3.215 -6.012 -17.391 1 98.56 97 THR A C 1
ATOM 753 O O . THR A 1 97 ? 2.758 -4.906 -17.688 1 98.56 97 THR A O 1
ATOM 756 N N . SER A 1 98 ? 4.406 -6.41 -17.734 1 98.25 98 SER A N 1
ATOM 757 C CA . SER A 1 98 ? 5.371 -5.57 -18.438 1 98.25 98 SER A CA 1
ATOM 758 C C . SER A 1 98 ? 4.918 -5.289 -19.875 1 98.25 98 SER A C 1
ATOM 760 O O . SER A 1 98 ? 5.355 -4.312 -20.484 1 98.25 98 SER A O 1
ATOM 762 N N . LYS A 1 99 ? 4.047 -6.055 -20.422 1 98.12 99 LYS A N 1
ATOM 763 C CA . LYS A 1 99 ? 3.514 -5.824 -21.75 1 98.12 99 LYS A CA 1
ATOM 764 C C . LYS A 1 99 ? 2.246 -4.977 -21.703 1 98.12 99 LYS A C 1
ATOM 766 O O . LYS A 1 99 ? 1.612 -4.734 -22.734 1 98.12 99 LYS A O 1
ATOM 771 N N . GLY A 1 100 ? 1.809 -4.652 -20.516 1 97.06 100 GLY A N 1
ATOM 772 C CA . GLY A 1 100 ? 0.697 -3.73 -20.359 1 97.06 100 GLY A CA 1
ATOM 773 C C . GLY A 1 100 ? -0.635 -4.426 -20.156 1 97.06 100 GLY A C 1
ATOM 774 O O . GLY A 1 100 ? -1.686 -3.781 -20.156 1 97.06 100 GLY A O 1
ATOM 775 N N . PHE A 1 101 ? -0.598 -5.738 -20.016 1 97.81 101 PHE A N 1
ATOM 776 C CA . PHE A 1 101 ? -1.841 -6.453 -19.734 1 97.81 101 PHE A CA 1
ATOM 777 C C . PHE A 1 101 ? -2.232 -6.324 -18.281 1 97.81 101 PHE A C 1
ATOM 779 O O . PHE A 1 101 ? -1.372 -6.367 -17.391 1 97.81 101 PHE A O 1
ATOM 786 N N . THR A 1 102 ? -3.518 -6.176 -18.094 1 98.19 102 THR A N 1
ATOM 787 C CA . THR A 1 102 ? -4.074 -6.199 -16.75 1 98.19 102 THR A CA 1
ATOM 788 C C . THR A 1 102 ? -5.004 -7.398 -16.562 1 98.19 102 THR A C 1
ATOM 790 O O . THR A 1 102 ? -5.812 -7.699 -17.453 1 98.19 102 THR A O 1
ATOM 793 N N . SER A 1 103 ? -4.875 -8.031 -15.492 1 98.44 103 SER A N 1
ATOM 794 C CA . SER A 1 103 ? -5.723 -9.188 -15.203 1 98.44 103 SER A CA 1
ATOM 795 C C . SER A 1 103 ? -7.184 -8.773 -15.047 1 98.44 103 SER A C 1
ATOM 797 O O . SER A 1 103 ? -7.488 -7.582 -14.922 1 98.44 103 SER A O 1
ATOM 799 N N . PRO A 1 104 ? -8.023 -9.812 -15.016 1 96.75 104 PRO A N 1
ATOM 800 C CA . PRO A 1 104 ? -9.352 -9.508 -14.469 1 96.75 104 PRO A CA 1
ATOM 801 C C . PRO A 1 104 ? -9.297 -9.008 -13.031 1 96.75 104 PRO A C 1
ATOM 803 O O . PRO A 1 104 ? -8.312 -9.242 -12.328 1 96.75 104 PRO A O 1
ATOM 806 N N . LEU A 1 105 ? -10.359 -8.297 -12.703 1 98.12 105 LEU A N 1
ATOM 807 C CA . LEU A 1 105 ? -10.492 -7.93 -11.297 1 98.12 105 LEU A CA 1
ATOM 808 C C . LEU A 1 105 ? -10.93 -9.133 -10.461 1 98.12 105 LEU A C 1
ATOM 810 O O . LEU A 1 105 ? -11.906 -9.805 -10.805 1 98.12 105 LEU A O 1
ATOM 814 N N . PHE A 1 106 ? -10.164 -9.383 -9.477 1 98.5 106 PHE A N 1
ATOM 815 C CA . PHE A 1 106 ? -10.562 -10.375 -8.484 1 98.5 106 PHE A CA 1
ATOM 816 C C . PHE A 1 106 ? -11.227 -9.703 -7.289 1 98.5 106 PHE A C 1
ATOM 818 O O . PHE A 1 106 ? -10.656 -8.797 -6.68 1 98.5 106 PHE A O 1
ATOM 825 N N . GLY A 1 107 ? -12.445 -10.188 -7.008 1 98.19 107 GLY A N 1
ATOM 826 C CA . GLY A 1 107 ? -13.203 -9.523 -5.957 1 98.19 107 GLY A CA 1
ATOM 827 C C . GLY A 1 107 ? -13.914 -8.273 -6.426 1 98.19 107 GLY A C 1
ATOM 828 O O . GLY A 1 107 ? -14.227 -8.133 -7.613 1 98.19 107 GLY A O 1
ATOM 829 N N . GLU A 1 108 ? -14.305 -7.477 -5.461 1 96.94 108 GLU A N 1
ATOM 830 C CA . GLU A 1 108 ? -15.008 -6.227 -5.734 1 96.94 108 GLU A CA 1
ATOM 831 C C . GLU A 1 108 ? -14.258 -5.035 -5.148 1 96.94 108 GLU A C 1
ATOM 833 O O . GLU A 1 108 ? -13.734 -5.109 -4.035 1 96.94 108 GLU A O 1
ATOM 838 N N . MET A 1 109 ? -14.211 -3.977 -5.953 1 96.25 109 MET A N 1
ATOM 839 C CA . MET A 1 109 ? -13.531 -2.773 -5.484 1 96.25 109 MET A CA 1
ATOM 840 C C . MET A 1 109 ? -14.32 -2.096 -4.371 1 96.25 109 MET A C 1
ATOM 842 O O . MET A 1 109 ? -15.305 -1.404 -4.637 1 96.25 109 MET A O 1
ATOM 846 N N . LYS A 1 110 ? -13.961 -2.375 -3.207 1 95.06 110 LYS A N 1
ATOM 847 C CA . LYS A 1 110 ? -14.562 -1.783 -2.014 1 95.06 110 LYS A CA 1
ATOM 848 C C . LYS A 1 110 ? -13.484 -1.354 -1.017 1 95.06 110 LYS A C 1
ATOM 850 O O . LYS A 1 110 ? -12.672 -2.172 -0.584 1 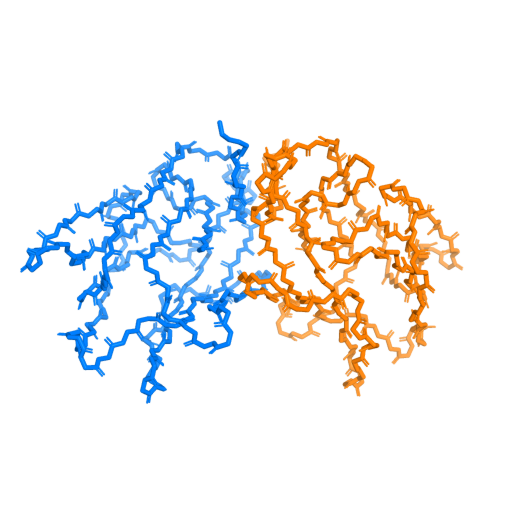95.06 110 LYS A O 1
ATOM 855 N N . GLY A 1 111 ? -13.547 -0.037 -0.608 1 94.81 111 GLY A N 1
ATOM 856 C CA . GLY A 1 111 ? -12.594 0.451 0.378 1 94.81 111 GLY A CA 1
ATOM 857 C C . GLY A 1 111 ? -11.508 1.321 -0.222 1 94.81 111 GLY A C 1
ATOM 858 O O . GLY A 1 111 ? -11.688 1.907 -1.29 1 94.81 111 GLY A O 1
ATOM 859 N N . THR A 1 112 ? -10.414 1.479 0.526 1 94.38 112 THR A N 1
ATOM 860 C CA . THR A 1 112 ? -9.273 2.27 0.083 1 94.38 112 THR A CA 1
ATOM 861 C C . THR A 1 112 ? -8.516 1.549 -1.031 1 94.38 112 THR A C 1
ATOM 863 O O . THR A 1 112 ? -8.281 0.342 -0.949 1 94.38 112 THR A O 1
ATOM 866 N N . GLU A 1 113 ? -8.203 2.301 -2.057 1 97.06 113 GLU A N 1
ATOM 867 C CA . GLU A 1 113 ? -7.465 1.718 -3.172 1 97.06 113 GLU A CA 1
ATOM 868 C C . GLU A 1 113 ? -5.957 1.766 -2.922 1 97.06 113 GLU A C 1
ATOM 870 O O . GLU A 1 113 ? -5.453 2.721 -2.328 1 97.06 113 GLU A O 1
ATOM 875 N N . PHE A 1 114 ? -5.262 0.7 -3.416 1 97 114 PHE A N 1
ATOM 876 C CA . PHE A 1 114 ? -3.805 0.694 -3.354 1 97 114 PHE A CA 1
ATOM 877 C C . PHE A 1 114 ? -3.207 0.159 -4.648 1 97 114 PHE A C 1
ATOM 879 O O . PHE A 1 114 ? -3.873 -0.566 -5.391 1 97 114 PHE A O 1
ATOM 886 N N . GLU A 1 115 ? -1.966 0.523 -4.867 1 97.31 115 GLU A N 1
ATOM 887 C CA . GLU A 1 115 ? -1.163 -0.092 -5.918 1 97.31 115 GLU A CA 1
ATOM 888 C C . GLU A 1 115 ? 0.316 -0.111 -5.543 1 97.31 115 GLU A C 1
ATOM 890 O O . GLU A 1 115 ? 0.839 0.868 -5.008 1 97.31 115 GLU A O 1
ATOM 895 N N . PHE A 1 116 ? 0.941 -1.22 -5.824 1 96.88 116 PHE A N 1
ATOM 896 C CA . PHE A 1 116 ? 2.391 -1.372 -5.758 1 96.88 116 PHE A CA 1
ATOM 897 C C . PHE A 1 116 ? 2.982 -1.532 -7.152 1 96.88 116 PHE A C 1
ATOM 899 O O . PHE A 1 116 ? 2.418 -2.234 -7.996 1 96.88 116 PHE A O 1
ATOM 906 N N . LYS A 1 117 ? 4.074 -0.919 -7.371 1 96.88 117 LYS A N 1
ATOM 907 C CA . LYS A 1 117 ? 4.801 -1.05 -8.625 1 96.88 117 LYS A CA 1
ATOM 908 C C . LYS A 1 117 ? 6.297 -1.241 -8.383 1 96.88 117 LYS A C 1
ATOM 910 O O . LYS A 1 117 ? 6.867 -0.618 -7.484 1 96.88 117 LYS A O 1
ATOM 915 N N . GLY A 1 118 ? 6.855 -2.08 -9.203 1 95 118 GLY A N 1
ATOM 916 C CA . GLY A 1 118 ? 8.305 -2.186 -9.148 1 95 118 GLY A CA 1
ATOM 917 C C . GLY A 1 118 ? 9.008 -0.88 -9.461 1 95 118 GLY A C 1
ATOM 918 O O . GLY A 1 118 ? 8.5 -0.059 -10.227 1 95 118 GLY A O 1
ATOM 919 N N . GLU A 1 119 ? 10.125 -0.755 -8.883 1 92.44 119 GLU A N 1
ATOM 920 C CA . GLU A 1 119 ? 10.938 0.422 -9.164 1 92.44 119 GLU A CA 1
ATOM 921 C C . GLU A 1 119 ? 11.242 0.538 -10.656 1 92.44 119 GLU A C 1
ATOM 923 O O . GLU A 1 119 ? 11.75 -0.402 -11.266 1 92.44 119 GLU A O 1
ATOM 928 N N . HIS A 1 120 ? 10.797 1.689 -11.25 1 91.5 120 HIS A N 1
ATOM 929 C CA . HIS A 1 120 ? 11.039 1.967 -12.664 1 91.5 120 HIS A CA 1
ATOM 930 C C . HIS A 1 120 ? 10.43 0.881 -13.547 1 91.5 120 HIS A C 1
ATOM 932 O O . HIS A 1 120 ? 11.023 0.498 -14.562 1 91.5 120 HIS A O 1
ATOM 938 N N . GLY A 1 121 ? 9.352 0.287 -13.141 1 91.06 121 GLY A N 1
ATOM 939 C CA . GLY A 1 121 ? 8.633 -0.681 -13.953 1 91.06 121 GLY A CA 1
ATOM 940 C C . GLY A 1 121 ? 9.25 -2.066 -13.922 1 91.06 121 GLY A C 1
ATOM 941 O O . GLY A 1 121 ? 8.906 -2.924 -14.734 1 91.06 121 GLY A O 1
ATOM 942 N N . GLU A 1 122 ? 10.117 -2.27 -13.039 1 94.69 122 GLU A N 1
ATOM 943 C CA . GLU A 1 122 ? 10.75 -3.578 -12.906 1 94.69 122 GLU A CA 1
ATOM 944 C C . GLU A 1 122 ? 9.75 -4.633 -12.438 1 94.69 122 GLU A C 1
ATOM 946 O O . GLU A 1 122 ? 8.711 -4.297 -11.875 1 94.69 122 GLU A O 1
ATOM 951 N N . LYS A 1 123 ? 10.055 -5.824 -12.766 1 95.56 123 LYS A N 1
ATOM 952 C CA . LYS A 1 123 ? 9.172 -6.922 -12.375 1 95.56 123 LYS A CA 1
ATOM 953 C C . LYS A 1 123 ? 9.117 -7.066 -10.852 1 95.56 123 LYS A C 1
ATOM 955 O O . LYS A 1 123 ? 10.102 -6.816 -10.164 1 95.56 123 LYS A O 1
ATOM 960 N N . LEU A 1 124 ? 7.988 -7.422 -10.367 1 93.75 124 LEU A N 1
ATOM 961 C CA . LEU A 1 124 ? 7.793 -7.863 -8.992 1 93.75 124 LEU A CA 1
ATOM 962 C C . LEU A 1 124 ? 8.055 -9.359 -8.859 1 93.75 124 LEU A C 1
ATOM 964 O O . LEU A 1 124 ? 7.375 -10.172 -9.492 1 93.75 124 LEU A O 1
ATOM 968 N N . ILE A 1 125 ? 8.977 -9.805 -8.086 1 87.5 125 ILE A N 1
ATOM 969 C CA . ILE A 1 125 ? 9.438 -11.188 -8.133 1 87.5 125 ILE A CA 1
ATOM 970 C C . ILE A 1 125 ? 8.883 -11.953 -6.93 1 87.5 125 ILE A C 1
ATOM 972 O O . ILE A 1 125 ? 9.203 -13.133 -6.742 1 87.5 125 ILE A O 1
ATOM 976 N N . GLY A 1 126 ? 8.109 -11.32 -6.051 1 91.75 126 GLY A N 1
ATOM 977 C CA . GLY A 1 126 ? 7.52 -11.969 -4.891 1 91.75 126 GLY A CA 1
ATOM 978 C C . GLY A 1 126 ? 6.516 -11.094 -4.164 1 91.75 126 GLY A C 1
ATOM 979 O O . GLY A 1 126 ? 6.457 -9.883 -4.395 1 91.75 126 GLY A O 1
ATOM 980 N N . PHE A 1 127 ? 5.785 -11.773 -3.334 1 94.56 127 PHE A N 1
ATOM 981 C CA . PHE A 1 127 ? 4.766 -11.133 -2.516 1 94.56 127 PHE A CA 1
ATOM 982 C C . PHE A 1 127 ? 4.887 -11.57 -1.061 1 94.56 127 PHE A C 1
ATOM 984 O O . PHE A 1 127 ? 5.316 -12.688 -0.776 1 94.56 127 PHE A O 1
ATOM 991 N N . HIS A 1 128 ? 4.578 -10.641 -0.234 1 94.38 128 HIS A N 1
ATOM 992 C CA . HIS A 1 128 ? 4.469 -10.953 1.187 1 94.38 128 HIS A CA 1
ATOM 993 C C . HIS A 1 128 ? 3.137 -10.469 1.755 1 94.38 128 HIS A C 1
ATOM 995 O O . HIS A 1 128 ? 2.418 -9.711 1.104 1 94.38 128 HIS A O 1
ATOM 1001 N N . GLY A 1 129 ? 2.848 -11.031 2.908 1 96.38 129 GLY A N 1
ATOM 1002 C CA . GLY A 1 129 ? 1.555 -10.68 3.475 1 96.38 129 GLY A CA 1
ATOM 1003 C C . GLY A 1 129 ? 1.229 -11.445 4.742 1 96.38 129 GLY A C 1
ATOM 1004 O O . GLY A 1 129 ? 2.131 -11.898 5.449 1 96.38 129 GLY A O 1
ATOM 1005 N N . ARG A 1 130 ? -0.101 -11.352 5.023 1 96.75 130 ARG A N 1
ATOM 1006 C CA . ARG A 1 130 ? -0.691 -12.117 6.121 1 96.75 130 ARG A CA 1
ATOM 1007 C C . ARG A 1 130 ? -1.981 -12.797 5.684 1 96.75 130 ARG A C 1
ATOM 1009 O O . ARG A 1 130 ? -2.756 -12.234 4.906 1 96.75 130 ARG A O 1
ATOM 1016 N N . SER A 1 131 ? -2.1 -14.078 6.152 1 97.31 131 SER A N 1
ATOM 1017 C CA . SER A 1 131 ? -3.32 -14.773 5.75 1 97.31 131 SER A CA 1
ATOM 1018 C C . SER A 1 131 ? -3.805 -15.719 6.848 1 97.31 131 SER A C 1
ATOM 1020 O O . SER A 1 131 ? -3.002 -16.25 7.617 1 97.31 131 SER A O 1
ATOM 1022 N N . SER A 1 132 ? -5.125 -15.867 6.969 1 95.69 132 SER A N 1
ATOM 1023 C CA . SER A 1 132 ? -5.867 -16.906 7.68 1 95.69 132 SER A CA 1
ATOM 1024 C C . SER A 1 132 ? -6.777 -17.672 6.734 1 95.69 132 SER A C 1
ATOM 1026 O O . SER A 1 132 ? -6.301 -18.359 5.82 1 95.69 132 SER A O 1
ATOM 1028 N N . ASN A 1 133 ? -8.07 -17.578 7 1 95.81 133 ASN A N 1
ATOM 1029 C CA . ASN A 1 133 ? -9.016 -18.109 6.023 1 95.81 133 ASN A CA 1
ATOM 1030 C C . ASN A 1 133 ? -9.281 -17.109 4.902 1 95.81 133 ASN A C 1
ATOM 1032 O O . ASN A 1 133 ? -10.016 -17.406 3.961 1 95.81 133 ASN A O 1
ATOM 1036 N N . ALA A 1 134 ? -8.617 -15.961 5.027 1 97.25 134 ALA A N 1
ATOM 1037 C CA . ALA A 1 134 ? -8.656 -14.883 4.043 1 97.25 134 ALA A CA 1
ATOM 1038 C C . ALA A 1 134 ? -7.305 -14.195 3.936 1 97.25 134 ALA A C 1
ATOM 1040 O O . ALA A 1 134 ? -6.375 -14.516 4.68 1 97.25 134 ALA A O 1
ATOM 1041 N N . ILE A 1 135 ? -7.195 -13.281 3.029 1 98.06 135 ILE A N 1
ATOM 1042 C CA . ILE A 1 135 ? -5.973 -12.492 2.904 1 98.06 135 ILE A CA 1
ATOM 1043 C C . ILE A 1 135 ? -6.098 -11.211 3.73 1 98.06 135 ILE A C 1
ATOM 1045 O O . ILE A 1 135 ? -6.879 -10.32 3.393 1 98.06 135 ILE A O 1
ATOM 1049 N N . ASP A 1 136 ? -5.281 -11.164 4.746 1 97.44 136 ASP A N 1
ATOM 1050 C CA . ASP A 1 136 ? -5.363 -10.055 5.695 1 97.44 136 ASP A CA 1
ATOM 1051 C C . ASP A 1 136 ? -4.547 -8.859 5.219 1 97.44 136 ASP A C 1
ATOM 1053 O O . ASP A 1 136 ? -4.969 -7.711 5.375 1 97.44 136 ASP A O 1
ATOM 1057 N N . ALA A 1 137 ? -3.393 -9.148 4.707 1 96.94 137 ALA A N 1
ATOM 1058 C CA . ALA A 1 137 ? -2.48 -8.094 4.281 1 96.94 137 ALA A CA 1
ATOM 1059 C C . ALA A 1 137 ? -1.625 -8.547 3.102 1 96.94 137 ALA A C 1
ATOM 1061 O O . ALA A 1 137 ? -1.399 -9.742 2.914 1 96.94 137 ALA A O 1
ATOM 1062 N N . ILE A 1 138 ? -1.145 -7.547 2.307 1 96.75 138 ILE A N 1
ATOM 1063 C CA . ILE A 1 138 ? -0.322 -7.883 1.149 1 96.75 138 ILE A CA 1
ATOM 1064 C C . ILE A 1 138 ? 0.75 -6.816 0.949 1 96.75 138 ILE A C 1
ATOM 1066 O O . ILE A 1 138 ? 0.554 -5.652 1.315 1 96.75 138 ILE A O 1
ATOM 1070 N N . GLY A 1 139 ? 1.802 -7.195 0.448 1 93.44 139 GLY A N 1
ATOM 1071 C CA . GLY A 1 139 ? 2.904 -6.352 0.015 1 93.44 139 GLY A CA 1
ATOM 1072 C C . GLY A 1 139 ? 3.713 -6.957 -1.114 1 93.44 139 GLY A C 1
ATOM 1073 O O . GLY A 1 139 ? 3.549 -8.133 -1.439 1 93.44 139 GLY A O 1
ATOM 1074 N N . ALA A 1 140 ? 4.492 -6.102 -1.68 1 89.38 140 ALA A N 1
ATOM 1075 C CA . ALA A 1 140 ? 5.312 -6.582 -2.789 1 89.38 140 ALA A CA 1
ATOM 1076 C C . ALA A 1 140 ? 6.734 -6.047 -2.693 1 89.38 140 ALA A C 1
ATOM 1078 O O . ALA A 1 140 ? 6.969 -4.992 -2.096 1 89.38 140 ALA A O 1
ATOM 1079 N N . MET B 1 1 ? -10.125 -3.369 18.594 1 37.28 1 MET B N 1
ATOM 1080 C CA . MET B 1 1 ? -10.461 -3.033 17.219 1 37.28 1 MET B CA 1
ATOM 1081 C C . MET B 1 1 ? -9.352 -3.475 16.266 1 37.28 1 MET B C 1
ATOM 1083 O O . MET B 1 1 ? -8.172 -3.246 16.531 1 37.28 1 MET B O 1
ATOM 1087 N N . ALA B 1 2 ? -9.734 -4.539 15.5 1 48.06 2 ALA B N 1
ATOM 1088 C CA . ALA B 1 2 ? -8.711 -5.152 14.656 1 48.06 2 ALA B CA 1
ATOM 1089 C C . ALA B 1 2 ? -7.941 -4.09 13.875 1 48.06 2 ALA B C 1
ATOM 1091 O O . ALA B 1 2 ? -8.539 -3.223 13.234 1 48.06 2 ALA B O 1
ATOM 1092 N N . LYS B 1 3 ? -6.734 -3.883 14.227 1 63.78 3 LYS B N 1
ATOM 1093 C CA . LYS B 1 3 ? -5.789 -2.822 13.891 1 63.78 3 LYS B CA 1
ATOM 1094 C C . LYS B 1 3 ? -5.344 -2.924 12.438 1 63.78 3 LYS B C 1
ATOM 1096 O O . LYS B 1 3 ? -5.215 -4.023 11.898 1 63.78 3 LYS B O 1
ATOM 1101 N N . MET B 1 4 ? -5.523 -1.939 11.625 1 77.44 4 MET B N 1
ATOM 1102 C CA . MET B 1 4 ? -5.008 -1.751 10.273 1 77.44 4 MET B CA 1
ATOM 1103 C C . MET B 1 4 ? -3.504 -1.494 10.297 1 77.44 4 MET B C 1
ATOM 1105 O O . MET B 1 4 ? -3.027 -0.645 11.047 1 77.44 4 MET B O 1
ATOM 1109 N N . GLU B 1 5 ? -2.811 -2.463 9.555 1 86.12 5 GLU B N 1
ATOM 1110 C CA . GLU B 1 5 ? -1.366 -2.256 9.516 1 86.12 5 GLU B CA 1
ATOM 1111 C C . GLU B 1 5 ? -0.964 -1.423 8.297 1 86.12 5 GLU B C 1
ATOM 1113 O O . GLU B 1 5 ? -1.434 -1.672 7.184 1 86.12 5 GLU B O 1
ATOM 1118 N N . PRO B 1 6 ? -0.21 -0.445 8.617 1 88.38 6 PRO B N 1
ATOM 1119 C CA . PRO B 1 6 ? 0.302 0.365 7.512 1 88.38 6 PRO B CA 1
ATOM 1120 C C . PRO B 1 6 ? 1.376 -0.357 6.703 1 88.38 6 PRO B C 1
ATOM 1122 O O . PRO B 1 6 ? 1.878 -1.4 7.125 1 88.38 6 PRO B O 1
ATOM 1125 N N . LEU B 1 7 ? 1.633 0.14 5.543 1 93.12 7 LEU B N 1
ATOM 1126 C CA . LEU B 1 7 ? 2.689 -0.35 4.668 1 93.12 7 LEU B CA 1
ATOM 1127 C C . LEU B 1 7 ? 4.051 0.173 5.113 1 93.12 7 LEU B C 1
ATOM 1129 O O . LEU B 1 7 ? 4.215 1.373 5.344 1 93.12 7 LEU B O 1
ATOM 1133 N N . GLY B 1 8 ? 5.102 -0.728 5.113 1 93.38 8 GLY B N 1
ATOM 1134 C CA . GLY B 1 8 ? 6.457 -0.289 5.41 1 93.38 8 GLY B CA 1
ATOM 1135 C C . GLY B 1 8 ? 7.129 -1.114 6.488 1 93.38 8 GLY B C 1
ATOM 1136 O O . GLY B 1 8 ? 7.047 -2.344 6.48 1 93.38 8 GLY B O 1
ATOM 1137 N N . GLY B 1 9 ? 7.895 -0.406 7.324 1 92.62 9 GLY B N 1
ATOM 1138 C CA . GLY B 1 9 ? 8.633 -1.081 8.383 1 92.62 9 GLY B CA 1
ATOM 1139 C C . GLY B 1 9 ? 7.809 -1.317 9.633 1 92.62 9 GLY B C 1
ATOM 1140 O O . GLY B 1 9 ? 6.734 -0.734 9.789 1 92.62 9 GLY B O 1
ATOM 1141 N N . ASN B 1 10 ? 8.367 -2.16 10.484 1 90.38 10 ASN B N 1
ATOM 1142 C CA . ASN B 1 10 ? 7.625 -2.543 11.68 1 90.38 10 ASN B CA 1
ATOM 1143 C C . ASN B 1 10 ? 8.258 -1.962 12.945 1 90.38 10 ASN B C 1
ATOM 1145 O O . ASN B 1 10 ? 7.883 -2.334 14.055 1 90.38 10 ASN B O 1
ATOM 1149 N N . LYS B 1 11 ? 9.109 -1.113 12.695 1 92.12 11 LYS B N 1
ATOM 1150 C CA . LYS B 1 11 ? 9.695 -0.434 13.852 1 92.12 11 LYS B CA 1
ATOM 1151 C C . LYS B 1 11 ? 8.945 0.856 14.164 1 92.12 11 LYS B C 1
ATOM 1153 O O . LYS B 1 11 ? 7.934 1.165 13.531 1 92.12 11 LYS B O 1
ATOM 1158 N N . GLY B 1 12 ? 9.383 1.534 15.18 1 94 12 GLY B N 1
ATOM 1159 C CA . GLY B 1 12 ? 8.758 2.787 15.578 1 94 12 GLY B CA 1
ATOM 1160 C C . GLY B 1 12 ? 7.453 2.596 16.328 1 94 12 GLY B C 1
ATOM 1161 O O . GLY B 1 12 ? 7.027 1.464 16.562 1 94 12 GLY B O 1
ATOM 1162 N N . GLU B 1 13 ? 6.859 3.643 16.688 1 95.75 13 GLU B N 1
ATOM 1163 C CA . GLU B 1 13 ? 5.574 3.645 17.391 1 95.75 13 GLU B CA 1
ATOM 1164 C C . GLU B 1 13 ? 4.426 3.932 16.422 1 95.75 13 GLU B C 1
ATOM 1166 O O . GLU B 1 13 ? 4.555 4.773 15.531 1 95.75 13 GLU B O 1
ATOM 1171 N N . GLY B 1 14 ? 3.373 3.186 16.656 1 94.88 14 GLY B N 1
ATOM 1172 C CA . GLY B 1 14 ? 2.205 3.396 15.82 1 94.88 14 GLY B CA 1
ATOM 1173 C C . GLY B 1 14 ? 1.531 4.734 16.062 1 94.88 14 GLY B C 1
ATOM 1174 O O . GLY B 1 14 ? 1.512 5.23 17.188 1 94.88 14 GLY B O 1
ATOM 1175 N N . PHE B 1 15 ? 1.04 5.328 15.062 1 96 15 PHE B N 1
ATOM 1176 C CA . PHE B 1 15 ? 0.166 6.488 15.188 1 96 15 PHE B CA 1
ATOM 1177 C C . PHE B 1 15 ? -1.073 6.328 14.312 1 96 15 PHE B C 1
ATOM 1179 O O . PHE B 1 15 ? -1.051 5.598 13.32 1 96 15 PHE B O 1
ATOM 1186 N N . ASN B 1 16 ? -2.104 6.961 14.625 1 94.5 16 ASN B N 1
ATOM 1187 C CA . ASN B 1 16 ? -3.393 6.887 13.945 1 94.5 16 ASN B CA 1
ATOM 1188 C C . ASN B 1 16 ? -4.141 8.219 14.016 1 94.5 16 ASN B C 1
ATOM 1190 O O . ASN B 1 16 ? -4.824 8.492 15.008 1 94.5 16 ASN B O 1
ATOM 1194 N N . ASP B 1 17 ? -3.955 8.977 12.961 1 95.44 17 ASP B N 1
ATOM 1195 C CA . ASP B 1 17 ? -4.66 10.25 12.859 1 95.44 17 ASP B CA 1
ATOM 1196 C C . ASP B 1 17 ? -6.059 10.055 12.281 1 95.44 17 ASP B C 1
ATOM 1198 O O . ASP B 1 17 ? -6.23 9.984 11.062 1 95.44 17 ASP B O 1
ATOM 1202 N N . VAL B 1 18 ? -7.094 10.031 13.086 1 91.19 18 VAL B N 1
ATOM 1203 C CA . VAL B 1 18 ? -8.461 9.773 12.633 1 91.19 18 VAL B CA 1
ATOM 1204 C C . VAL B 1 18 ? -9.406 10.82 13.211 1 91.19 18 VAL B C 1
ATOM 1206 O O . VAL B 1 18 ? -9.07 11.5 14.188 1 91.19 18 VAL B O 1
ATOM 1209 N N . GLY B 1 19 ? -10.531 10.977 12.617 1 92.06 19 GLY B N 1
ATOM 1210 C CA . GLY B 1 19 ? -11.578 11.82 13.18 1 92.06 19 GLY B CA 1
ATOM 1211 C C . GLY B 1 19 ? -11.523 13.25 12.672 1 92.06 19 GLY B C 1
ATOM 1212 O O . GLY B 1 19 ? -12.031 14.164 13.336 1 92.06 19 GLY B O 1
ATOM 1213 N N . TYR B 1 20 ? -10.781 13.422 11.609 1 96.12 20 TYR B N 1
ATOM 1214 C CA . TYR B 1 20 ? -10.648 14.766 11.062 1 96.12 20 TYR B CA 1
ATOM 1215 C C . TYR B 1 20 ? -11.508 14.938 9.812 1 96.12 20 TYR B C 1
ATOM 1217 O O . TYR B 1 20 ? -12.062 13.961 9.297 1 96.12 20 TYR B O 1
ATOM 1225 N N . GLU B 1 21 ? -11.664 16.172 9.414 1 96.19 21 GLU B N 1
ATOM 1226 C CA . GLU B 1 21 ? -12.562 16.5 8.305 1 96.19 21 GLU B CA 1
ATOM 1227 C C . GLU B 1 21 ? -11.781 16.828 7.039 1 96.19 21 GLU B C 1
ATOM 1229 O O . GLU B 1 21 ? -12.312 16.703 5.93 1 96.19 21 GLU B O 1
ATOM 1234 N N . GLY B 1 22 ? -10.586 17.297 7.266 1 96.5 22 GLY B N 1
ATOM 1235 C CA . GLY B 1 22 ? -9.773 17.703 6.125 1 96.5 22 GLY B CA 1
ATOM 1236 C C . GLY B 1 22 ? -8.352 18.062 6.504 1 96.5 22 GLY B C 1
ATOM 1237 O O . GLY B 1 22 ? -7.961 17.938 7.664 1 96.5 22 GLY B O 1
ATOM 1238 N N . VAL B 1 23 ? -7.555 18.406 5.48 1 97.62 23 VAL B N 1
ATOM 1239 C CA . VAL B 1 23 ? -6.148 18.766 5.641 1 97.62 23 VAL B CA 1
ATOM 1240 C C . VAL B 1 23 ? -5.898 20.156 5.055 1 97.62 23 VAL B C 1
ATOM 1242 O O . VAL B 1 23 ? -6.328 20.453 3.939 1 97.62 23 VAL B O 1
ATOM 1245 N N . LYS B 1 24 ? -5.23 20.969 5.742 1 98.12 24 LYS B N 1
ATOM 1246 C CA . LYS B 1 24 ? -4.926 22.312 5.273 1 98.12 24 LYS B CA 1
ATOM 1247 C C . LYS B 1 24 ? -3.479 22.422 4.797 1 98.12 24 LYS B C 1
ATOM 1249 O O . LYS B 1 24 ? -3.17 23.203 3.902 1 98.12 24 LYS B O 1
ATOM 1254 N N . LYS B 1 25 ? -2.65 21.641 5.426 1 98.31 25 LYS B N 1
ATOM 1255 C CA . LYS B 1 25 ? -1.229 21.75 5.109 1 98.31 25 LYS B CA 1
ATOM 1256 C C . LYS B 1 25 ? -0.476 20.5 5.539 1 98.31 25 LYS B C 1
ATOM 1258 O O . LYS B 1 25 ? -0.777 19.906 6.582 1 98.31 25 LYS B O 1
ATOM 1263 N N . ILE B 1 26 ? 0.519 20.125 4.734 1 98.38 26 ILE B N 1
ATOM 1264 C CA . ILE B 1 26 ? 1.413 19.016 5.043 1 98.38 26 ILE B CA 1
ATOM 1265 C C . ILE B 1 26 ? 2.865 19.484 4.957 1 98.38 26 ILE B C 1
ATOM 1267 O O . ILE B 1 26 ? 3.258 20.141 3.982 1 98.38 26 ILE B O 1
ATOM 1271 N N . THR B 1 27 ? 3.572 19.234 5.938 1 98.69 27 THR B N 1
ATOM 1272 C CA . THR B 1 27 ? 5.016 19.438 5.941 1 98.69 27 THR B CA 1
ATOM 1273 C C . THR B 1 27 ? 5.754 18.109 6.035 1 98.69 27 THR B C 1
ATOM 1275 O O . THR B 1 27 ? 5.441 17.281 6.891 1 98.69 27 THR B O 1
ATOM 1278 N N . VAL B 1 28 ? 6.711 17.938 5.145 1 98.75 28 VAL B N 1
ATOM 1279 C CA . VAL B 1 28 ? 7.445 16.672 5.133 1 98.75 28 VAL B CA 1
ATOM 1280 C C . VAL B 1 28 ? 8.945 16.953 5.199 1 98.75 28 VAL B C 1
ATOM 1282 O O . VAL B 1 28 ? 9.453 17.844 4.512 1 98.75 28 VAL B O 1
ATOM 1285 N N . GLY B 1 29 ? 9.578 16.297 6.078 1 98.69 29 GLY B N 1
ATOM 1286 C CA . GLY B 1 29 ? 11.031 16.297 6.137 1 98.69 29 GLY B CA 1
ATOM 1287 C C . GLY B 1 29 ? 11.648 15.062 5.5 1 98.69 29 GLY B C 1
ATOM 1288 O O . GLY B 1 29 ? 11.125 13.953 5.645 1 98.69 29 GLY B O 1
ATOM 1289 N N . ALA B 1 30 ? 12.789 15.242 4.824 1 98.44 30 ALA B N 1
ATOM 1290 C CA . ALA B 1 30 ? 13.438 14.125 4.145 1 98.44 30 ALA B CA 1
ATOM 1291 C C . ALA B 1 30 ? 14.953 14.266 4.184 1 98.44 30 ALA B C 1
ATOM 1293 O O . ALA B 1 30 ? 15.484 15.375 4.109 1 98.44 30 ALA B O 1
ATOM 1294 N N . GLU B 1 31 ? 15.586 13.172 4.305 1 96.38 31 GLU B N 1
ATOM 1295 C CA . GLU B 1 31 ? 17 13.031 4.016 1 96.38 31 GLU B CA 1
ATOM 1296 C C . GLU B 1 31 ? 17.234 12.305 2.693 1 96.38 31 GLU B C 1
ATOM 1298 O O . GLU B 1 31 ? 16.312 12.172 1.886 1 96.38 31 GLU B O 1
ATOM 1303 N N . ASP B 1 32 ? 18.438 11.891 2.471 1 94.5 32 ASP B N 1
ATOM 1304 C CA . ASP B 1 32 ? 18.797 11.328 1.17 1 94.5 32 ASP B CA 1
ATOM 1305 C C . ASP B 1 32 ? 18.109 9.992 0.94 1 94.5 32 ASP B C 1
ATOM 1307 O O . ASP B 1 32 ? 17.797 9.633 -0.199 1 94.5 32 ASP B O 1
ATOM 1311 N N . VAL B 1 33 ? 17.891 9.336 2.049 1 94.94 33 VAL B N 1
ATOM 1312 C CA . VAL B 1 33 ? 17.5 7.949 1.802 1 94.94 33 VAL B CA 1
ATOM 1313 C C . VAL B 1 33 ? 16.125 7.695 2.389 1 94.94 33 VAL B C 1
ATOM 1315 O O . VAL B 1 33 ? 15.547 6.621 2.199 1 94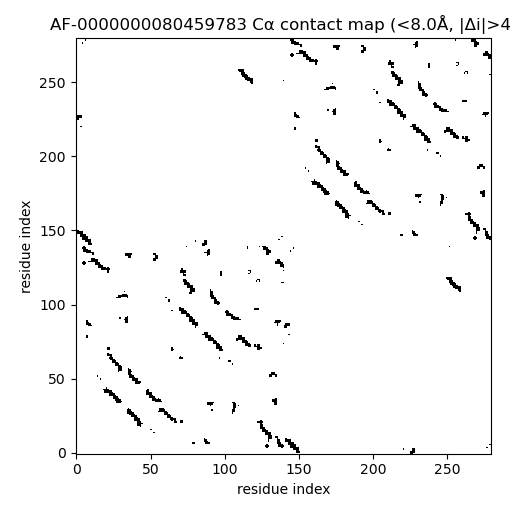.94 33 VAL B O 1
ATOM 1318 N N . ASN B 1 34 ? 15.602 8.734 3.092 1 97.62 34 ASN B N 1
ATOM 1319 C CA . ASN B 1 34 ? 14.352 8.414 3.771 1 97.62 34 ASN B CA 1
ATOM 1320 C C . ASN B 1 34 ? 13.586 9.68 4.16 1 97.62 34 ASN B C 1
ATOM 1322 O O . ASN B 1 34 ? 14.188 10.75 4.305 1 97.62 34 ASN B O 1
ATOM 1326 N N . ILE B 1 35 ? 12.273 9.539 4.32 1 98.44 35 ILE B N 1
ATOM 1327 C CA . ILE B 1 35 ? 11.414 10.547 4.949 1 98.44 35 ILE B CA 1
ATOM 1328 C C . ILE B 1 35 ? 11.625 10.523 6.461 1 98.44 35 ILE B C 1
ATOM 1330 O O . ILE B 1 35 ? 11.594 9.461 7.082 1 98.44 35 ILE B O 1
ATOM 1334 N N . THR B 1 36 ? 11.781 11.648 7.098 1 98.5 36 THR B N 1
ATOM 1335 C CA . THR B 1 36 ? 12.133 11.703 8.516 1 98.5 36 THR B CA 1
ATOM 1336 C C . THR B 1 36 ? 10.961 12.234 9.344 1 98.5 36 THR B C 1
ATOM 1338 O O . THR B 1 36 ? 10.867 11.953 10.539 1 98.5 36 THR B O 1
ATOM 1341 N N . TYR B 1 37 ? 10.07 12.914 8.656 1 98.69 37 TYR B N 1
ATOM 1342 C CA . TYR B 1 37 ? 9.125 13.727 9.414 1 98.69 37 TYR B CA 1
ATOM 1343 C C . TYR B 1 37 ? 7.875 14.016 8.602 1 98.69 37 TYR B C 1
ATOM 1345 O O . TYR B 1 37 ? 7.953 14.289 7.402 1 98.69 37 TYR B O 1
ATOM 1353 N N . ILE B 1 38 ? 6.684 13.977 9.242 1 98.56 38 ILE B N 1
ATOM 1354 C CA . ILE B 1 38 ? 5.426 14.422 8.648 1 98.56 38 ILE B CA 1
ATOM 1355 C C . ILE B 1 38 ? 4.633 15.234 9.664 1 98.56 38 ILE B C 1
ATOM 1357 O O . ILE B 1 38 ? 4.375 14.773 10.781 1 98.56 38 ILE B O 1
ATOM 1361 N N . LYS B 1 39 ? 4.336 16.359 9.328 1 98.56 39 LYS B N 1
ATOM 1362 C CA . LYS B 1 39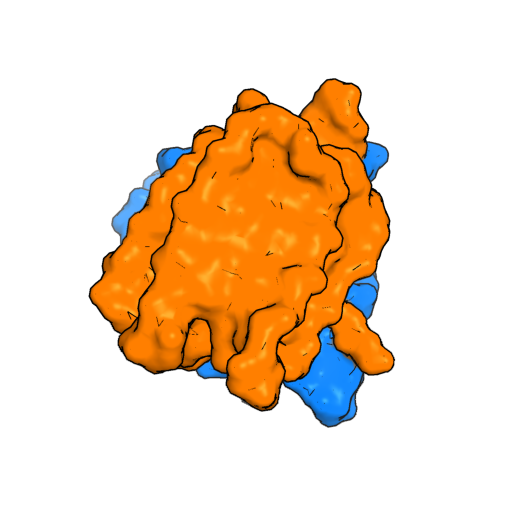 ? 3.439 17.234 10.086 1 98.56 39 LYS B CA 1
ATOM 1363 C C . LYS B 1 39 ? 2.186 17.562 9.281 1 98.56 39 LYS B C 1
ATOM 1365 O O . LYS B 1 39 ? 2.273 18.031 8.141 1 98.56 39 LYS B O 1
ATOM 1370 N N . ILE B 1 40 ? 1.058 17.359 9.859 1 98.44 40 ILE B N 1
ATOM 1371 C CA . ILE B 1 40 ? -0.192 17.609 9.156 1 98.44 40 ILE B CA 1
ATOM 1372 C C . ILE B 1 40 ? -1.065 18.547 9.977 1 98.44 40 ILE B C 1
ATOM 1374 O O . ILE B 1 40 ? -1.234 18.359 11.188 1 98.44 40 ILE B O 1
ATOM 1378 N N . GLU B 1 41 ? -1.509 19.5 9.352 1 98.56 41 GLU B N 1
ATOM 1379 C CA . GLU B 1 41 ? -2.543 20.375 9.906 1 98.56 41 GLU B CA 1
ATOM 1380 C C . GLU B 1 41 ? -3.936 19.922 9.477 1 98.56 41 GLU B C 1
ATOM 1382 O O . GLU B 1 41 ? -4.375 20.219 8.367 1 98.56 41 GLU B O 1
ATOM 1387 N N . TYR B 1 42 ? -4.617 19.297 10.438 1 98.31 42 TYR B N 1
ATOM 1388 C CA . TYR B 1 42 ? -5.953 18.781 10.188 1 98.31 42 TYR B CA 1
ATOM 1389 C C . TYR B 1 42 ? -7.02 19.797 10.555 1 98.31 42 TYR B C 1
ATOM 1391 O O . TYR B 1 42 ? -6.777 20.703 11.367 1 98.31 42 TYR B O 1
ATOM 1399 N N . VAL B 1 43 ? -8.156 19.672 9.875 1 98 43 VAL B N 1
ATOM 1400 C CA . VAL B 1 43 ? -9.32 20.469 10.242 1 98 43 VAL B CA 1
ATOM 1401 C C . VAL B 1 43 ? -10.336 19.594 10.977 1 98 43 VAL B C 1
ATOM 1403 O O . VAL B 1 43 ? -10.656 18.5 10.516 1 98 43 VAL B O 1
ATOM 1406 N N . LYS B 1 44 ? -10.758 20.031 12.07 1 96.69 44 LYS B N 1
ATOM 1407 C CA . LYS B 1 44 ? -11.805 19.406 12.859 1 96.69 44 LYS B CA 1
ATOM 1408 C C . LYS B 1 44 ? -12.703 20.453 13.516 1 96.69 44 LYS B C 1
ATOM 1410 O O . LYS B 1 44 ? -12.219 21.312 14.25 1 96.69 44 LYS B O 1
ATOM 1415 N N . ASN B 1 45 ? -13.984 20.328 13.242 1 96.31 45 ASN B N 1
ATOM 1416 C CA . ASN B 1 45 ? -14.961 21.266 13.789 1 96.31 45 ASN B CA 1
ATOM 1417 C C . ASN B 1 45 ? -14.539 22.703 13.57 1 96.31 45 ASN B C 1
ATOM 1419 O O . ASN B 1 45 ? -14.57 23.516 14.5 1 96.31 45 ASN B O 1
ATOM 1423 N N . GLY B 1 46 ? -13.992 22.984 12.422 1 93.25 46 GLY B N 1
ATOM 1424 C CA . GLY B 1 46 ? -13.641 24.328 12.016 1 93.25 46 GLY B CA 1
ATOM 1425 C C . GLY B 1 46 ? -12.32 24.812 12.586 1 93.25 46 GLY B C 1
ATOM 1426 O O . GLY B 1 46 ? -11.883 25.922 12.297 1 93.25 46 GLY B O 1
ATOM 1427 N N . LYS B 1 47 ? -11.664 23.984 13.312 1 97.69 47 LYS B N 1
ATOM 1428 C CA . LYS B 1 47 ? -10.391 24.344 13.922 1 97.69 47 LYS B CA 1
ATOM 1429 C C . LYS B 1 47 ? -9.25 23.5 13.367 1 97.69 47 LYS B C 1
ATOM 1431 O O . LYS B 1 47 ? -9.477 22.375 12.898 1 97.69 47 LYS B O 1
ATOM 1436 N N . VAL B 1 48 ? -8.047 24.062 13.508 1 97.94 48 VAL B N 1
ATOM 1437 C CA . VAL B 1 48 ? -6.863 23.344 13.031 1 97.94 48 VAL B CA 1
ATOM 1438 C C . VAL B 1 48 ? -6.23 22.562 14.188 1 97.94 48 VAL B C 1
ATOM 1440 O O . VAL B 1 48 ? -6.043 23.109 15.281 1 97.94 48 VAL B O 1
ATOM 1443 N N . GLU B 1 49 ? -6.012 21.312 14 1 98.19 49 GLU B N 1
ATOM 1444 C CA . GLU B 1 49 ? -5.246 20.469 14.914 1 98.19 49 GLU B CA 1
ATOM 1445 C C . GLU B 1 49 ? -3.986 19.922 14.242 1 98.19 49 GLU B C 1
ATOM 1447 O O . GLU B 1 49 ? -4.043 19.422 13.117 1 98.19 49 GLU B O 1
ATOM 1452 N N . ILE B 1 50 ? -2.869 20.031 14.969 1 98.44 50 ILE B N 1
ATOM 1453 C CA . ILE B 1 50 ? -1.59 19.641 14.383 1 98.44 50 ILE B CA 1
ATOM 1454 C C . ILE B 1 50 ? -1.16 18.281 14.914 1 98.44 50 ILE B C 1
ATOM 1456 O O . ILE B 1 50 ? -1.248 18.016 16.125 1 98.44 50 ILE B O 1
ATOM 1460 N N . ARG B 1 51 ? -0.836 17.359 14.016 1 98.38 51 ARG B N 1
ATOM 1461 C CA . ARG B 1 51 ? -0.211 16.078 14.352 1 98.38 51 ARG B CA 1
ATOM 1462 C C . ARG B 1 51 ? 1.177 15.969 13.727 1 98.38 51 ARG B C 1
ATOM 1464 O O . ARG B 1 51 ? 1.358 16.266 12.547 1 98.38 51 ARG B O 1
ATOM 1471 N N . GLU B 1 52 ? 2.152 15.547 14.539 1 98.38 52 GLU B N 1
ATOM 1472 C CA . GLU B 1 52 ? 3.531 15.391 14.086 1 98.38 52 GLU B CA 1
ATOM 1473 C C . GLU B 1 52 ? 4.031 13.969 14.32 1 98.38 52 GLU B C 1
ATOM 1475 O O . GLU B 1 52 ? 3.746 13.367 15.359 1 98.38 52 GLU B O 1
ATOM 1480 N N . HIS B 1 53 ? 4.703 13.438 13.375 1 98.5 53 HIS B N 1
ATOM 1481 C CA . HIS B 1 53 ? 5.273 12.094 13.445 1 98.5 53 HIS B CA 1
ATOM 1482 C C . HIS B 1 53 ? 6.707 12.07 12.922 1 98.5 53 HIS B C 1
ATOM 1484 O O . HIS B 1 53 ? 7.023 12.75 11.938 1 98.5 53 HIS B O 1
ATOM 1490 N N . GLY B 1 54 ? 7.523 11.258 13.516 1 98.25 54 GLY B N 1
ATOM 1491 C CA . GLY B 1 54 ? 8.938 11.25 13.195 1 98.25 54 GLY B CA 1
ATOM 1492 C C . GLY B 1 54 ? 9.711 12.383 13.844 1 98.25 54 GLY B C 1
ATOM 1493 O O . GLY B 1 54 ? 9.352 12.828 14.938 1 98.25 54 GLY B O 1
ATOM 1494 N N . ALA B 1 55 ? 10.859 12.734 13.234 1 97.69 55 ALA B N 1
ATOM 1495 C CA . ALA B 1 55 ? 11.695 13.828 13.719 1 97.69 55 ALA B CA 1
ATOM 1496 C C . ALA B 1 55 ? 12.07 14.773 12.586 1 97.69 55 ALA B C 1
ATOM 1498 O O . ALA B 1 55 ? 12.445 14.328 11.492 1 97.69 55 ALA B O 1
ATOM 1499 N N . ALA B 1 56 ? 11.938 16.047 12.898 1 97 56 ALA B N 1
ATOM 1500 C CA . ALA B 1 56 ? 12.156 17.047 11.867 1 97 56 ALA B CA 1
ATOM 1501 C C . ALA B 1 56 ? 13.633 17.172 11.516 1 97 56 ALA B C 1
ATOM 1503 O O . ALA B 1 56 ? 14.328 18.047 12.031 1 97 56 ALA B O 1
ATOM 1504 N N . HIS B 1 57 ? 14.188 16.328 10.766 1 95 57 HIS B N 1
ATOM 1505 C CA . HIS B 1 57 ? 15.547 16.344 10.227 1 95 57 HIS B CA 1
ATOM 1506 C C . HIS B 1 57 ? 15.539 16.469 8.711 1 95 57 HIS B C 1
ATOM 1508 O O . HIS B 1 57 ? 14.547 16.125 8.062 1 95 57 HIS B O 1
ATOM 1514 N N . GLY B 1 58 ? 16.531 17.047 8.109 1 96.19 58 GLY B N 1
ATOM 1515 C CA . GLY B 1 58 ? 16.688 17.141 6.668 1 96.19 58 GLY B CA 1
ATOM 1516 C C . GLY B 1 58 ? 15.969 18.328 6.066 1 96.19 58 GLY B C 1
ATOM 1517 O O . GLY B 1 58 ? 15.844 19.375 6.715 1 96.19 58 GLY B O 1
ATOM 1518 N N . LYS B 1 59 ? 15.727 18.219 4.84 1 97.25 59 LYS B N 1
ATOM 1519 C CA . LYS B 1 59 ? 15.062 19.297 4.113 1 97.25 59 LYS B CA 1
ATOM 1520 C C . LYS B 1 59 ? 13.555 19.25 4.32 1 97.25 59 LYS B C 1
ATOM 1522 O O . LYS B 1 59 ? 12.906 18.234 4.016 1 97.25 59 LYS B O 1
ATOM 1527 N N . LEU B 1 60 ? 13.016 20.328 4.848 1 98 60 LEU B N 1
ATOM 1528 C CA . LEU B 1 60 ? 11.578 20.438 5.059 1 98 60 LEU B CA 1
ATOM 1529 C C . LEU B 1 60 ? 10.906 21.172 3.898 1 98 60 LEU B C 1
ATOM 1531 O O . LEU B 1 60 ? 11.391 22.203 3.449 1 98 60 LEU B O 1
ATOM 1535 N N . LYS B 1 61 ? 9.875 20.562 3.346 1 98.38 61 LYS B N 1
ATOM 1536 C CA . LYS B 1 61 ? 9.031 21.172 2.324 1 98.38 61 LYS B CA 1
ATOM 1537 C C . LYS B 1 61 ? 7.559 21.094 2.711 1 98.38 61 LYS B C 1
ATOM 1539 O O . LYS B 1 61 ? 7.156 20.219 3.475 1 98.38 61 LYS B O 1
ATOM 1544 N N . GLU B 1 62 ? 6.797 21.953 2.172 1 98.38 62 GLU B N 1
ATOM 1545 C CA . GLU B 1 62 ? 5.387 22.031 2.537 1 98.38 62 GLU B CA 1
ATOM 1546 C C . GLU B 1 62 ? 4.488 21.938 1.307 1 98.38 62 GLU B C 1
ATOM 1548 O O . GLU B 1 62 ? 4.922 22.234 0.19 1 98.38 62 GLU B O 1
ATOM 1553 N N . PHE B 1 63 ? 3.324 21.578 1.531 1 98.62 63 PHE B N 1
ATOM 1554 C CA . PHE B 1 63 ? 2.248 21.531 0.55 1 98.62 63 PHE B CA 1
ATOM 1555 C C . PHE B 1 63 ? 0.933 22 1.158 1 98.62 63 PHE B C 1
ATOM 1557 O O . PHE B 1 63 ? 0.396 21.359 2.064 1 98.62 63 PHE B O 1
ATOM 1564 N N . SER B 1 64 ? 0.408 23.078 0.719 1 98.56 64 SER B N 1
ATOM 1565 C CA . SER B 1 64 ? -0.841 23.641 1.229 1 98.56 64 SER B CA 1
ATOM 1566 C C . SER B 1 64 ? -2.035 23.156 0.41 1 98.56 64 SER B C 1
ATOM 1568 O O . SER B 1 64 ? -1.941 23.031 -0.812 1 98.56 64 SER B O 1
ATOM 1570 N N . VAL B 1 65 ? -3.07 22.984 1.082 1 98 65 VAL B N 1
ATOM 1571 C CA . VAL B 1 65 ? -4.32 22.547 0.464 1 98 65 VAL B CA 1
ATOM 1572 C C . VAL B 1 65 ? -5.41 23.594 0.716 1 98 65 VAL B C 1
ATOM 1574 O O . VAL B 1 65 ? -5.613 24.016 1.854 1 98 65 VAL B O 1
ATOM 1577 N N . ASP B 1 66 ? -6.121 23.938 -0.312 1 97.81 66 ASP B N 1
ATOM 1578 C CA . ASP B 1 66 ? -7.172 24.953 -0.203 1 97.81 66 ASP B CA 1
ATOM 1579 C C . ASP B 1 66 ? -8.461 24.344 0.346 1 97.81 66 ASP B C 1
ATOM 1581 O O . ASP B 1 66 ? -9.508 24.391 -0.306 1 97.81 66 ASP B O 1
ATOM 1585 N N . TYR B 1 67 ? -8.453 23.922 1.527 1 96.81 67 TYR B N 1
ATOM 1586 C CA . TYR B 1 67 ? -9.641 23.359 2.164 1 96.81 67 TYR B CA 1
ATOM 1587 C C . TYR B 1 67 ? -10.625 24.453 2.557 1 96.81 67 TYR B C 1
ATOM 1589 O O . TYR B 1 67 ? -10.219 25.516 3.025 1 96.81 67 TYR B O 1
ATOM 1597 N N . PRO B 1 68 ? -11.844 24.188 2.371 1 97.12 68 PRO B N 1
ATOM 1598 C CA . PRO B 1 68 ? -12.594 23 1.952 1 97.12 68 PRO B CA 1
ATOM 1599 C C . PRO B 1 68 ? -12.859 22.969 0.448 1 97.12 68 PRO B C 1
ATOM 1601 O O . PRO B 1 68 ? -13.531 22.062 -0.047 1 97.12 68 PRO B O 1
ATOM 1604 N N . LYS B 1 69 ? -12.242 23.875 -0.357 1 98.12 69 LYS B N 1
ATOM 1605 C CA . LYS B 1 69 ? -12.461 23.875 -1.801 1 98.12 69 LYS B CA 1
ATOM 1606 C C . LYS B 1 69 ? -11.68 22.75 -2.479 1 98.12 69 LYS B C 1
ATOM 1608 O O . LYS B 1 69 ? -11.961 22.406 -3.627 1 98.12 69 LYS B O 1
ATOM 1613 N N . ASP B 1 70 ? -10.688 22.297 -1.832 1 98.19 70 ASP B N 1
ATOM 1614 C CA . ASP B 1 70 ? -9.852 21.203 -2.293 1 98.19 70 ASP B CA 1
ATOM 1615 C C . ASP B 1 70 ? -9.578 20.203 -1.166 1 98.19 70 ASP B C 1
ATOM 1617 O O . ASP B 1 70 ? -9.82 20.5 0.004 1 98.19 70 ASP B O 1
ATOM 1621 N N . SER B 1 71 ? -9.148 18.953 -1.46 1 98.25 71 SER B N 1
ATOM 1622 C CA . SER B 1 71 ? -8.883 17.922 -0.465 1 98.25 71 SER B CA 1
ATOM 1623 C C . SER B 1 71 ? -7.867 16.906 -0.984 1 98.25 71 SER B C 1
ATOM 1625 O O . SER B 1 71 ? -7.707 16.734 -2.195 1 98.25 71 SER B O 1
ATOM 1627 N N . ILE B 1 72 ? -7.168 16.281 -0.043 1 98.12 72 ILE B N 1
ATOM 1628 C CA . ILE B 1 72 ? -6.27 15.203 -0.428 1 98.12 72 ILE B CA 1
ATOM 1629 C C . ILE B 1 72 ? -7.082 13.977 -0.84 1 98.12 72 ILE B C 1
ATOM 1631 O O . ILE B 1 72 ? -7.949 13.516 -0.092 1 98.12 72 ILE B O 1
ATOM 1635 N N . THR B 1 73 ? -6.797 13.43 -2.027 1 98.12 73 THR B N 1
ATOM 1636 C CA . THR B 1 73 ? -7.535 12.258 -2.475 1 98.12 73 THR B CA 1
ATOM 1637 C C . THR B 1 73 ? -6.598 11.062 -2.656 1 98.12 73 THR B C 1
ATOM 1639 O O . THR B 1 73 ? -7.051 9.922 -2.773 1 98.12 73 THR B O 1
ATOM 1642 N N . ALA B 1 74 ? -5.293 11.336 -2.688 1 98.19 74 ALA B N 1
ATOM 1643 C CA . ALA B 1 74 ? -4.324 10.258 -2.859 1 98.19 74 ALA B CA 1
ATOM 1644 C C . ALA B 1 74 ? -2.992 10.602 -2.199 1 98.19 74 ALA B C 1
ATOM 1646 O O . ALA B 1 74 ? -2.643 11.781 -2.072 1 98.19 74 ALA B O 1
ATOM 1647 N N . VAL B 1 75 ? -2.291 9.586 -1.775 1 98 75 VAL B N 1
ATOM 1648 C CA . VAL B 1 75 ? -0.907 9.672 -1.319 1 98 75 VAL B CA 1
ATOM 1649 C C . VAL B 1 75 ? -0.079 8.562 -1.966 1 98 75 VAL B C 1
ATOM 1651 O O . VAL B 1 75 ? -0.547 7.43 -2.104 1 98 75 VAL B O 1
ATOM 1654 N N . GLY B 1 76 ? 1.058 8.852 -2.426 1 98.06 76 GLY B N 1
ATOM 1655 C CA . GLY B 1 76 ? 1.977 7.883 -3.008 1 98.06 76 GLY B CA 1
ATOM 1656 C C . GLY B 1 76 ? 3.424 8.133 -2.621 1 98.06 76 GLY B C 1
ATOM 1657 O O . GLY B 1 76 ? 3.732 9.117 -1.947 1 98.06 76 GLY B O 1
ATOM 1658 N N . GLY B 1 77 ? 4.266 7.203 -3.061 1 98.12 77 GLY B N 1
ATOM 1659 C CA . GLY B 1 77 ? 5.688 7.281 -2.777 1 98.12 77 GLY B CA 1
ATOM 1660 C C . GLY B 1 77 ? 6.41 5.961 -2.977 1 98.12 77 GLY B C 1
ATOM 1661 O O . GLY B 1 77 ? 6.023 5.156 -3.828 1 98.12 77 GLY B O 1
ATOM 1662 N N . THR B 1 78 ? 7.527 5.93 -2.242 1 97.75 78 THR B N 1
ATOM 1663 C CA . THR B 1 78 ? 8.336 4.715 -2.314 1 97.75 78 THR B CA 1
ATOM 1664 C C . THR B 1 78 ? 8.805 4.297 -0.925 1 97.75 78 THR B C 1
ATOM 1666 O O . THR B 1 78 ? 8.844 5.117 -0.003 1 97.75 78 THR B O 1
ATOM 1669 N N . TYR B 1 79 ? 9.133 3.006 -0.802 1 96.44 79 TYR B N 1
ATOM 1670 C CA . TYR B 1 79 ? 9.727 2.436 0.402 1 96.44 79 TYR B CA 1
ATOM 1671 C C . TYR B 1 79 ? 10.805 1.422 0.049 1 96.44 79 TYR B C 1
ATOM 1673 O O . TYR B 1 79 ? 10.789 0.841 -1.038 1 96.44 79 TYR B O 1
ATOM 1681 N N . LYS B 1 80 ? 11.711 1.252 1.02 1 94.69 80 LYS B N 1
ATOM 1682 C CA . LYS B 1 80 ? 12.812 0.329 0.783 1 94.69 80 LYS B CA 1
ATOM 1683 C C . LYS B 1 80 ? 13.453 -0.115 2.096 1 94.69 80 LYS B C 1
ATOM 1685 O O . LYS B 1 80 ? 13.445 0.629 3.078 1 94.69 80 LYS B O 1
ATOM 1690 N N . HIS B 1 81 ? 13.922 -1.354 2.061 1 92.69 81 HIS B N 1
ATOM 1691 C CA . HIS B 1 81 ? 14.766 -1.776 3.17 1 92.69 81 HIS B CA 1
ATOM 1692 C C . HIS B 1 81 ? 16.109 -1.058 3.145 1 92.69 81 HIS B C 1
ATOM 1694 O O . HIS B 1 81 ? 16.812 -1.077 2.127 1 92.69 81 HIS B O 1
ATOM 1700 N N . ILE B 1 82 ? 16.344 -0.434 4.223 1 92.38 82 ILE B N 1
ATOM 1701 C CA . ILE B 1 82 ? 17.625 0.242 4.375 1 92.38 82 ILE B CA 1
ATOM 1702 C C . ILE B 1 82 ? 18.594 -0.652 5.152 1 92.38 82 ILE B C 1
ATOM 1704 O O . ILE B 1 82 ? 18.5 -0.761 6.375 1 92.38 82 ILE B O 1
ATOM 1708 N N . TYR B 1 83 ? 19.594 -1.154 4.547 1 90.25 83 TYR B N 1
ATOM 1709 C CA . TYR B 1 83 ? 20.453 -2.188 5.094 1 90.25 83 TYR B CA 1
ATOM 1710 C C . TYR B 1 83 ? 21.297 -1.64 6.242 1 90.25 83 TYR B C 1
ATOM 1712 O O . TYR B 1 83 ? 21.516 -2.322 7.246 1 90.25 83 TYR B O 1
ATOM 1720 N N . SER B 1 84 ? 21.797 -0.377 6.098 1 88.12 84 SER B N 1
ATOM 1721 C CA . SER B 1 84 ? 22.641 0.213 7.129 1 88.12 84 SER B CA 1
ATOM 1722 C C . SER B 1 84 ? 21.875 0.372 8.445 1 88.12 84 SER B C 1
ATOM 1724 O O . SER B 1 84 ? 22.469 0.31 9.516 1 88.12 84 SER B O 1
ATOM 1726 N N . TYR B 1 85 ? 20.547 0.563 8.359 1 86.56 85 TYR B N 1
ATOM 1727 C CA . TYR B 1 85 ? 19.703 0.71 9.539 1 86.56 85 TYR B CA 1
ATOM 1728 C C . TYR B 1 85 ? 18.984 -0.594 9.867 1 86.56 85 TYR B C 1
ATOM 1730 O O . TYR B 1 85 ? 18.344 -0.716 10.914 1 86.56 85 TYR B O 1
ATOM 1738 N N . ASP B 1 86 ? 19.078 -1.522 8.922 1 89.81 86 ASP B N 1
ATOM 1739 C CA . ASP B 1 86 ? 18.406 -2.814 9 1 89.81 86 ASP B CA 1
ATOM 1740 C C . ASP B 1 86 ? 16.922 -2.641 9.266 1 89.81 86 ASP B C 1
ATOM 1742 O O . ASP B 1 86 ? 16.375 -3.217 10.211 1 89.81 86 ASP B O 1
ATOM 1746 N N . THR B 1 87 ? 16.281 -1.796 8.594 1 92.81 87 THR B N 1
ATOM 1747 C CA . THR B 1 87 ? 14.852 -1.558 8.695 1 92.81 87 THR B CA 1
ATOM 1748 C C . THR B 1 87 ? 14.281 -1.079 7.363 1 92.81 87 THR B C 1
ATOM 1750 O O . THR B 1 87 ? 15.039 -0.739 6.449 1 92.81 87 THR B O 1
ATOM 1753 N N . THR B 1 88 ? 13.047 -1.165 7.207 1 94.19 88 THR B N 1
ATOM 1754 C CA . THR B 1 88 ? 12.344 -0.582 6.066 1 94.19 88 THR B CA 1
ATOM 1755 C C . THR B 1 88 ? 11.82 0.808 6.41 1 94.19 88 THR B C 1
ATOM 1757 O O . THR B 1 88 ? 11.281 1.022 7.504 1 94.19 88 THR B O 1
ATOM 1760 N N . LEU B 1 89 ? 12.062 1.733 5.523 1 97.19 89 LEU B N 1
ATOM 1761 C CA . LEU B 1 89 ? 11.594 3.102 5.723 1 97.19 89 LEU B CA 1
ATOM 1762 C C . LEU B 1 89 ? 10.875 3.617 4.48 1 97.19 89 LEU B C 1
ATOM 1764 O O . LEU B 1 89 ? 11.086 3.107 3.377 1 97.19 89 LEU B O 1
ATOM 1768 N N . ILE B 1 90 ? 10.016 4.559 4.641 1 97.94 90 ILE B N 1
ATOM 1769 C CA . ILE B 1 90 ? 9.461 5.332 3.531 1 97.94 90 ILE B CA 1
ATOM 1770 C C . ILE B 1 90 ? 10.539 6.242 2.947 1 97.94 90 ILE B C 1
ATOM 1772 O O . ILE B 1 90 ? 11.227 6.949 3.684 1 97.94 90 ILE B O 1
ATOM 1776 N N . THR B 1 91 ? 10.703 6.188 1.645 1 98.12 91 THR B N 1
ATOM 1777 C CA . THR B 1 91 ? 11.836 6.902 1.057 1 98.12 91 THR B CA 1
ATOM 1778 C C . THR B 1 91 ? 11.359 8.156 0.323 1 98.12 91 THR B C 1
ATOM 1780 O O . THR B 1 91 ? 12.148 9.078 0.086 1 98.12 91 THR B O 1
ATOM 1783 N N . SER B 1 92 ? 10.102 8.164 -0.026 1 98.56 92 SER B N 1
ATOM 1784 C CA . SER B 1 92 ? 9.531 9.344 -0.662 1 98.56 92 SER B CA 1
ATOM 1785 C C . SER B 1 92 ? 8.023 9.414 -0.454 1 98.56 92 SER B C 1
ATOM 1787 O O . SER B 1 92 ? 7.391 8.414 -0.111 1 98.56 92 SER B O 1
ATOM 1789 N N . LEU B 1 93 ? 7.461 10.656 -0.6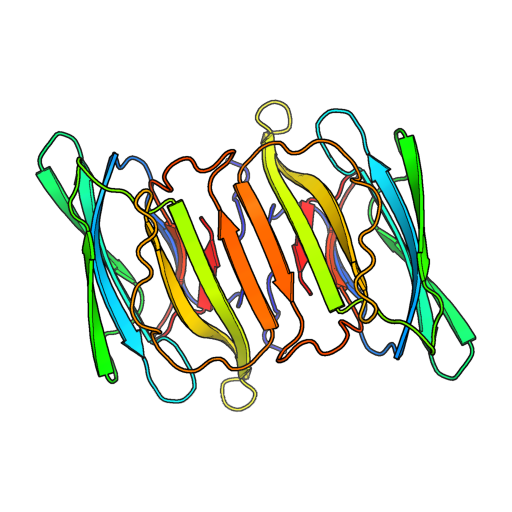68 1 98.62 93 LEU B N 1
ATOM 1790 C CA . LEU B 1 93 ? 6.02 10.867 -0.59 1 98.62 93 LEU B CA 1
ATOM 1791 C C . LEU B 1 93 ? 5.574 11.953 -1.563 1 98.62 93 LEU B C 1
ATOM 1793 O O . LEU B 1 93 ? 6.316 12.906 -1.822 1 98.62 93 LEU B O 1
ATOM 1797 N N . TYR B 1 94 ? 4.398 11.781 -2.039 1 98.69 94 TYR B N 1
ATOM 1798 C CA . TYR B 1 94 ? 3.668 12.859 -2.689 1 98.69 94 TYR B CA 1
ATOM 1799 C C . TYR B 1 94 ? 2.17 12.742 -2.428 1 98.69 94 TYR B C 1
ATOM 1801 O O . TYR B 1 94 ? 1.682 11.672 -2.057 1 98.69 94 TYR B O 1
ATOM 1809 N N . PHE B 1 95 ? 1.473 13.859 -2.656 1 98.5 95 PHE B N 1
ATOM 1810 C CA . PHE B 1 95 ? 0.042 13.945 -2.393 1 98.5 95 PHE B CA 1
ATOM 1811 C C . PHE B 1 95 ? -0.697 14.531 -3.592 1 98.5 95 PHE B C 1
ATOM 1813 O O . PHE B 1 95 ? -0.205 15.453 -4.242 1 98.5 95 PHE B O 1
ATOM 1820 N N . THR B 1 96 ? -1.869 14.031 -3.846 1 98.56 96 THR B N 1
ATOM 1821 C CA . THR B 1 96 ? -2.729 14.523 -4.918 1 98.56 96 THR B CA 1
ATOM 1822 C C . THR B 1 96 ? -4.062 15.008 -4.359 1 98.56 96 THR B C 1
ATOM 1824 O O . THR B 1 96 ? -4.594 14.43 -3.408 1 98.56 96 THR B O 1
ATOM 1827 N N . THR B 1 97 ? -4.574 16.047 -4.973 1 98.56 97 THR B N 1
ATOM 1828 C CA . THR B 1 97 ? -5.793 16.656 -4.457 1 98.56 97 THR B CA 1
ATOM 1829 C C . THR B 1 97 ? -6.969 16.391 -5.398 1 98.56 97 THR B C 1
ATOM 1831 O O . THR B 1 97 ? -6.777 15.93 -6.523 1 98.56 97 THR B O 1
ATOM 1834 N N . SER B 1 98 ? -8.148 16.75 -4.961 1 98.25 98 SER B N 1
ATOM 1835 C CA . SER B 1 98 ? -9.383 16.562 -5.715 1 98.25 98 SER B CA 1
ATOM 1836 C C . SER B 1 98 ? -9.43 17.469 -6.938 1 98.25 98 SER B C 1
ATOM 1838 O O . SER B 1 98 ? -10.156 17.203 -7.895 1 98.25 98 SER B O 1
ATOM 1840 N N . LYS B 1 99 ? -8.68 18.5 -6.977 1 98.12 99 LYS B N 1
ATOM 1841 C CA . LYS B 1 99 ? -8.625 19.406 -8.133 1 98.12 99 LYS B CA 1
ATOM 1842 C C . LYS B 1 99 ? -7.527 18.969 -9.102 1 98.12 99 LYS B C 1
ATOM 1844 O O . LYS B 1 99 ? -7.273 19.656 -10.102 1 98.12 99 LYS B O 1
ATOM 1849 N N . GLY B 1 100 ? -6.785 17.953 -8.742 1 97 100 GLY B N 1
ATOM 1850 C CA . GLY B 1 100 ? -5.82 17.359 -9.656 1 97 100 GLY B CA 1
ATOM 1851 C C . GLY B 1 100 ? -4.406 17.875 -9.43 1 97 100 GLY B C 1
ATOM 1852 O O . GLY B 1 100 ? -3.506 17.578 -10.219 1 97 100 GLY B O 1
ATOM 1853 N N . PHE B 1 101 ? -4.223 18.625 -8.375 1 97.81 101 PHE B N 1
ATOM 1854 C CA . PHE B 1 101 ? -2.869 19.078 -8.07 1 97.81 101 PHE B CA 1
ATOM 1855 C C . PHE B 1 101 ? -2.072 17.984 -7.383 1 97.81 101 PHE B C 1
ATOM 1857 O O . PHE B 1 101 ? -2.607 17.25 -6.547 1 97.81 101 PHE B O 1
ATOM 1864 N N . THR B 1 102 ? -0.827 17.922 -7.777 1 98.12 102 THR B N 1
ATOM 1865 C CA . THR B 1 102 ? 0.114 17.047 -7.102 1 98.12 102 THR B CA 1
ATOM 1866 C C . THR B 1 102 ? 1.207 17.844 -6.406 1 98.12 102 THR B C 1
ATOM 1868 O O . THR B 1 102 ? 1.748 18.797 -6.977 1 98.12 102 THR B O 1
ATOM 1871 N N . SER B 1 103 ? 1.498 17.484 -5.234 1 98.38 103 SER B N 1
ATOM 1872 C CA . SER B 1 103 ? 2.543 18.172 -4.48 1 98.38 103 SER B CA 1
ATOM 1873 C C . SER B 1 103 ? 3.912 17.969 -5.121 1 98.38 103 SER B C 1
ATOM 1875 O O . SER B 1 103 ? 4.074 17.109 -5.996 1 98.38 103 SER B O 1
ATOM 1877 N N . PRO B 1 104 ? 4.855 18.766 -4.605 1 96.69 104 PRO B N 1
ATOM 1878 C CA . PRO B 1 104 ? 6.227 18.344 -4.898 1 96.69 104 PRO B CA 1
ATOM 1879 C C . PRO B 1 104 ? 6.543 16.953 -4.359 1 96.69 104 PRO B C 1
ATOM 1881 O O . PRO B 1 104 ? 5.867 16.469 -3.445 1 96.69 104 PRO B O 1
ATOM 1884 N N . LEU B 1 105 ? 7.551 16.375 -4.996 1 98.12 105 LEU B N 1
ATOM 1885 C CA . LEU B 1 105 ? 8.062 15.125 -4.434 1 98.12 105 LEU B CA 1
ATOM 1886 C C . LEU B 1 105 ? 8.891 15.391 -3.182 1 98.12 105 LEU B C 1
ATOM 1888 O O . LEU B 1 105 ? 9.797 16.234 -3.199 1 98.12 105 LEU B O 1
ATOM 1892 N N . PHE B 1 106 ? 8.508 14.742 -2.162 1 98.5 106 PHE B N 1
ATOM 1893 C CA . PHE B 1 106 ? 9.312 14.75 -0.949 1 98.5 106 PHE B CA 1
ATOM 1894 C C . PHE B 1 106 ? 10.219 13.523 -0.9 1 98.5 106 PHE B C 1
ATOM 1896 O O . PHE B 1 106 ? 9.742 12.391 -1.008 1 98.5 106 PHE B O 1
ATOM 1903 N N . GLY B 1 107 ? 11.516 13.805 -0.737 1 98.12 107 GLY B N 1
ATOM 1904 C CA . GLY B 1 107 ? 12.461 12.703 -0.795 1 98.12 107 GLY B CA 1
ATOM 1905 C C . GLY B 1 107 ? 12.812 12.289 -2.213 1 98.12 107 GLY B C 1
ATOM 1906 O O . GLY B 1 107 ? 12.727 13.102 -3.137 1 98.12 107 GLY B O 1
ATOM 1907 N N . GLU B 1 108 ? 13.375 11.117 -2.303 1 96.94 108 GLU B N 1
ATOM 1908 C CA . GLU B 1 108 ? 13.781 10.57 -3.594 1 96.94 108 GLU B CA 1
ATOM 1909 C C . GLU B 1 108 ? 13.094 9.234 -3.869 1 96.94 108 GLU B C 1
ATOM 1911 O O . GLU B 1 108 ? 12.938 8.414 -2.967 1 96.94 108 GLU B O 1
ATOM 1916 N N . MET B 1 109 ? 12.664 9.102 -5.125 1 96.19 109 MET B N 1
ATOM 1917 C CA . MET B 1 109 ? 12 7.855 -5.504 1 96.19 109 MET B CA 1
ATOM 1918 C C . MET B 1 109 ? 13 6.699 -5.547 1 96.19 109 MET B C 1
ATOM 1920 O O . MET B 1 109 ? 13.758 6.566 -6.512 1 96.19 109 MET B O 1
ATOM 1924 N N . LYS B 1 110 ? 13.047 6 -4.516 1 95.19 110 LYS B N 1
ATOM 1925 C CA . LYS B 1 110 ? 13.891 4.812 -4.391 1 95.19 110 LYS B CA 1
ATOM 1926 C C . LYS B 1 110 ? 13.117 3.652 -3.771 1 95.19 110 LYS B C 1
ATOM 1928 O O . LYS B 1 110 ? 12.586 3.771 -2.666 1 95.19 110 LYS B O 1
ATOM 1933 N N . GLY B 1 111 ? 13.133 2.463 -4.5 1 94.88 111 GLY B N 1
ATOM 1934 C CA . GLY B 1 111 ? 12.469 1.285 -3.963 1 94.88 111 GLY B CA 1
ATOM 1935 C C . GLY B 1 111 ? 11.141 0.989 -4.633 1 94.88 111 GLY B C 1
ATOM 1936 O O . GLY B 1 111 ? 10.914 1.391 -5.777 1 94.88 111 GLY B O 1
ATOM 1937 N N . THR B 1 112 ? 10.305 0.201 -3.949 1 94.44 112 THR B N 1
ATOM 1938 C CA . THR B 1 112 ? 8.984 -0.164 -4.449 1 94.44 112 THR B CA 1
ATOM 1939 C C . THR B 1 112 ? 8.031 1.026 -4.379 1 94.44 112 THR B C 1
ATOM 1941 O O . THR B 1 112 ? 7.996 1.743 -3.377 1 94.44 112 THR B O 1
ATOM 1944 N N . GLU B 1 113 ? 7.328 1.218 -5.461 1 97.06 113 GLU B N 1
ATOM 1945 C CA . GLU B 1 113 ? 6.371 2.32 -5.496 1 97.06 113 GLU B CA 1
ATOM 1946 C C . GLU B 1 113 ? 5.02 1.899 -4.922 1 97.06 113 GLU B C 1
ATOM 1948 O O . GLU B 1 113 ? 4.59 0.758 -5.102 1 97.06 113 GLU B O 1
ATOM 1953 N N . PHE B 1 114 ? 4.352 2.877 -4.246 1 97 114 PHE B N 1
ATOM 1954 C CA . PHE B 1 114 ? 3 2.635 -3.758 1 97 114 PHE B CA 1
ATOM 1955 C C . PHE B 1 114 ? 2.117 3.855 -3.986 1 97 114 PHE B C 1
ATOM 1957 O O . PHE B 1 114 ? 2.617 4.977 -4.113 1 97 114 PHE B O 1
ATOM 1964 N N . GLU B 1 115 ? 0.825 3.598 -4 1 97.31 115 GLU B N 1
ATOM 1965 C CA . GLU B 1 115 ? -0.167 4.668 -3.953 1 97.31 115 GLU B CA 1
ATOM 1966 C C . GLU B 1 115 ? -1.443 4.207 -3.254 1 97.31 115 GLU B C 1
ATOM 1968 O O . GLU B 1 115 ? -1.908 3.086 -3.475 1 97.31 115 GLU B O 1
ATOM 1973 N N . PHE B 1 116 ? -1.965 5.07 -2.439 1 96.94 116 PHE B N 1
ATOM 1974 C CA . PHE B 1 116 ? -3.289 4.93 -1.846 1 96.94 116 PHE B CA 1
ATOM 1975 C C . PHE B 1 116 ? -4.25 5.969 -2.408 1 96.94 116 PHE B C 1
ATOM 1977 O O . PHE B 1 116 ? -3.879 7.133 -2.578 1 96.94 116 PHE B O 1
ATOM 1984 N N . LYS B 1 117 ? -5.422 5.562 -2.652 1 96.94 117 LYS B N 1
ATOM 1985 C CA . LYS B 1 117 ? -6.473 6.469 -3.113 1 96.94 117 LYS B CA 1
ATOM 1986 C C . LYS B 1 117 ? -7.781 6.215 -2.375 1 96.94 117 LYS B C 1
ATOM 1988 O O . LYS B 1 117 ? -8.133 5.066 -2.104 1 96.94 117 LYS B O 1
ATOM 1993 N N . GLY B 1 118 ? -8.445 7.309 -2.111 1 95.12 118 GLY B N 1
ATOM 1994 C CA . GLY B 1 118 ? -9.781 7.148 -1.562 1 95.12 118 GLY B CA 1
ATOM 1995 C C . GLY B 1 118 ? -10.719 6.395 -2.486 1 95.12 118 GLY B C 1
ATOM 1996 O O . GLY B 1 118 ? -10.594 6.473 -3.709 1 95.12 118 GLY B O 1
ATOM 1997 N N . GLU B 1 119 ? -11.609 5.73 -1.879 1 92.5 119 GLU B N 1
ATOM 1998 C CA . GLU B 1 119 ? -12.625 5.027 -2.66 1 92.5 119 GLU B CA 1
ATOM 1999 C C . GLU B 1 119 ? -13.383 5.988 -3.568 1 92.5 119 GLU B C 1
ATOM 2001 O O . GLU B 1 119 ? -13.93 6.992 -3.104 1 92.5 119 GLU B O 1
ATOM 2006 N N . HIS B 1 120 ? -13.32 5.707 -4.898 1 91.38 120 HIS B N 1
ATOM 2007 C CA . HIS B 1 120 ? -14.016 6.516 -5.895 1 91.38 120 HIS B CA 1
ATOM 2008 C C . HIS B 1 120 ? -13.562 7.969 -5.84 1 91.38 120 HIS B C 1
ATOM 2010 O O . HIS B 1 120 ? -14.375 8.883 -5.98 1 91.38 120 HIS B O 1
ATOM 2016 N N . GLY B 1 121 ? -12.352 8.211 -5.496 1 91 121 GLY B N 1
ATOM 2017 C CA . GLY B 1 121 ? -11.781 9.555 -5.512 1 91 121 GLY B CA 1
ATOM 2018 C C . GLY B 1 121 ? -12.164 10.375 -4.297 1 91 121 GLY B C 1
ATOM 2019 O O . GLY B 1 121 ? -11.969 11.594 -4.281 1 91 121 GLY B O 1
ATOM 2020 N N . GLU B 1 122 ? -12.68 9.766 -3.348 1 94.62 122 GLU B N 1
ATOM 2021 C CA . GLU B 1 122 ? -13.062 10.461 -2.121 1 94.62 122 GLU B CA 1
ATOM 2022 C C . GLU B 1 122 ? -11.828 10.969 -1.372 1 94.62 122 GLU B C 1
ATOM 2024 O O . GLU B 1 122 ? -10.727 10.469 -1.577 1 94.62 122 GLU B O 1
ATOM 2029 N N . LYS B 1 123 ? -12.047 11.969 -0.602 1 95.56 123 LYS B N 1
ATOM 2030 C CA . LYS B 1 123 ? -10.945 12.539 0.168 1 95.56 123 LYS B CA 1
ATOM 2031 C C . LYS B 1 123 ? -10.414 11.539 1.188 1 95.56 123 LYS B C 1
ATOM 2033 O O . LYS B 1 123 ? -11.164 10.734 1.731 1 95.56 123 LYS B O 1
ATOM 2038 N N . LEU B 1 124 ? -9.156 11.578 1.395 1 93.75 124 LEU B N 1
ATOM 2039 C CA . LEU B 1 124 ? -8.492 10.891 2.5 1 93.75 124 LEU B CA 1
ATOM 2040 C C . LEU B 1 124 ? -8.492 11.766 3.754 1 93.75 124 LEU B C 1
ATOM 2042 O O . LEU B 1 124 ? -7.922 12.852 3.756 1 93.75 124 LEU B O 1
ATOM 2046 N N . ILE B 1 125 ? -9.078 11.398 4.836 1 87.19 125 ILE B N 1
ATOM 2047 C CA . ILE B 1 125 ? -9.336 12.297 5.953 1 87.19 125 ILE B CA 1
ATOM 2048 C C . ILE B 1 125 ? -8.336 12.023 7.078 1 87.19 125 ILE B C 1
ATOM 2050 O O . ILE B 1 125 ? -8.414 12.633 8.148 1 87.19 125 ILE B O 1
ATOM 2054 N N . GLY B 1 126 ? -7.422 11.047 6.934 1 91.62 126 GLY B N 1
ATOM 2055 C CA . GLY B 1 126 ? -6.414 10.727 7.938 1 91.62 126 GLY B CA 1
ATOM 2056 C C . GLY B 1 126 ? -5.371 9.742 7.441 1 91.62 126 GLY B C 1
ATOM 2057 O O . GLY B 1 126 ? -5.559 9.109 6.402 1 91.62 126 GLY B O 1
ATOM 2058 N N . PHE B 1 127 ? -4.34 9.719 8.211 1 94.62 127 PHE B N 1
ATOM 2059 C CA . PHE B 1 127 ? -3.219 8.828 7.941 1 94.62 127 PHE B CA 1
ATOM 2060 C C . PHE B 1 127 ? -2.83 8.055 9.195 1 94.62 127 PHE B C 1
ATOM 2062 O O . PHE B 1 127 ? -2.992 8.547 10.312 1 94.62 127 PHE B O 1
ATOM 2069 N N . HIS B 1 128 ? -2.416 6.859 8.945 1 94.38 128 HIS B N 1
ATOM 2070 C CA . HIS B 1 128 ? -1.836 6.059 10.016 1 94.38 128 HIS B CA 1
ATOM 2071 C C . HIS B 1 128 ? -0.474 5.504 9.609 1 94.38 128 HIS B C 1
ATOM 2073 O O . HIS B 1 128 ? -0.099 5.559 8.438 1 94.38 128 HIS B O 1
ATOM 2079 N N . GLY B 1 129 ? 0.222 5.086 10.641 1 96.44 129 GLY B N 1
ATOM 2080 C CA . GLY B 1 129 ? 1.565 4.621 10.344 1 96.44 129 GLY B CA 1
ATOM 2081 C C . GLY B 1 129 ? 2.361 4.258 11.578 1 96.44 129 GLY B C 1
ATOM 2082 O O . GLY B 1 129 ? 1.786 3.922 12.617 1 96.44 129 GLY B O 1
ATOM 2083 N N . ARG B 1 130 ? 3.697 4.164 11.289 1 96.69 130 ARG B N 1
ATOM 2084 C CA . ARG B 1 130 ? 4.691 3.959 12.336 1 96.69 130 ARG B CA 1
ATOM 2085 C C . ARG B 1 130 ? 5.867 4.918 12.172 1 96.69 130 ARG B C 1
ATOM 2087 O O . ARG B 1 130 ? 6.285 5.207 11.047 1 96.69 130 ARG B O 1
ATOM 2094 N N . SER B 1 131 ? 6.293 5.457 13.359 1 97.25 131 SER B N 1
ATOM 2095 C CA . SER B 1 131 ? 7.414 6.383 13.242 1 97.25 131 SER B CA 1
ATOM 2096 C C . SER B 1 131 ? 8.328 6.293 14.461 1 97.25 131 SER B C 1
ATOM 2098 O O . SER B 1 131 ? 7.879 5.977 15.562 1 97.25 131 SER B O 1
ATOM 2100 N N . SER B 1 132 ? 9.633 6.5 14.234 1 95.56 132 SER B N 1
ATOM 2101 C CA . SER B 1 132 ? 10.688 6.777 15.203 1 95.56 132 SER B CA 1
ATOM 2102 C C . SER B 1 132 ? 11.367 8.117 14.914 1 95.56 132 SER B C 1
ATOM 2104 O O . SER B 1 132 ? 10.727 9.164 14.992 1 95.56 132 SER B O 1
ATOM 2106 N N . ASN B 1 133 ? 12.656 8.016 14.602 1 95.75 133 ASN B N 1
ATOM 2107 C CA . ASN B 1 133 ? 13.32 9.219 14.102 1 95.75 133 ASN B CA 1
ATOM 2108 C C . ASN B 1 133 ? 13.094 9.398 12.602 1 95.75 133 ASN B C 1
ATOM 2110 O O . ASN B 1 133 ? 13.539 10.383 12.016 1 95.75 133 ASN B O 1
ATOM 2114 N N . ALA B 1 134 ? 12.359 8.438 12.047 1 97.19 134 ALA B N 1
ATOM 2115 C CA . ALA B 1 134 ? 11.945 8.43 10.648 1 97.19 134 ALA B CA 1
ATOM 2116 C C . ALA B 1 134 ? 10.539 7.855 10.492 1 97.19 134 ALA B C 1
ATOM 2118 O O . ALA B 1 134 ? 9.93 7.41 11.469 1 97.19 134 ALA B O 1
ATOM 2119 N N . ILE B 1 135 ? 10.039 7.887 9.312 1 98 135 ILE B N 1
ATOM 2120 C CA . ILE B 1 135 ? 8.742 7.277 9.031 1 98 135 ILE B CA 1
ATOM 2121 C C . ILE B 1 135 ? 8.938 5.832 8.578 1 98 135 ILE B C 1
ATOM 2123 O O . ILE B 1 135 ? 9.461 5.586 7.484 1 98 135 ILE B O 1
ATOM 2127 N N . ASP B 1 136 ? 8.469 4.945 9.406 1 97.38 136 ASP B N 1
ATOM 2128 C CA . ASP B 1 136 ? 8.688 3.521 9.164 1 97.38 136 ASP B CA 1
ATOM 2129 C C . ASP B 1 136 ? 7.609 2.949 8.25 1 97.38 136 ASP B C 1
ATOM 2131 O O . ASP B 1 136 ? 7.898 2.119 7.3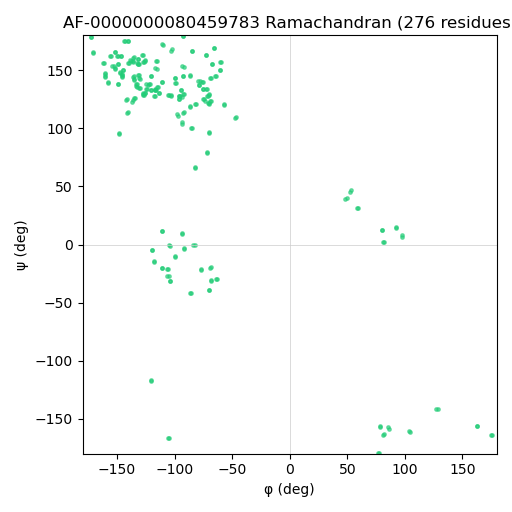87 1 97.38 136 ASP B O 1
ATOM 2135 N N . ALA B 1 137 ? 6.41 3.357 8.492 1 96.94 137 ALA B N 1
ATOM 2136 C CA . ALA B 1 137 ? 5.277 2.83 7.738 1 96.94 137 ALA B CA 1
ATOM 2137 C C . ALA B 1 137 ? 4.172 3.873 7.605 1 96.94 137 ALA B C 1
ATOM 2139 O O . ALA B 1 137 ? 4.066 4.781 8.43 1 96.94 137 ALA B O 1
ATOM 2140 N N . ILE B 1 138 ? 3.338 3.711 6.523 1 96.81 138 ILE B N 1
ATOM 2141 C CA . ILE B 1 138 ? 2.256 4.668 6.309 1 96.81 138 ILE B CA 1
ATOM 2142 C C . ILE B 1 138 ? 1.038 3.945 5.734 1 96.81 138 ILE B C 1
ATOM 2144 O O . ILE B 1 138 ? 1.176 2.926 5.055 1 96.81 138 ILE B O 1
ATOM 2148 N N . GLY B 1 139 ? -0.053 4.418 6.023 1 93.62 139 GLY B N 1
ATOM 2149 C CA . GLY B 1 139 ? -1.339 4.008 5.484 1 93.62 139 GLY B CA 1
ATOM 2150 C C . GLY B 1 139 ? -2.365 5.129 5.473 1 93.62 139 GLY B C 1
ATOM 2151 O O . GLY B 1 139 ? -2.148 6.18 6.074 1 93.62 139 GLY B O 1
ATOM 2152 N N . ALA B 1 140 ? -3.396 4.859 4.734 1 89.56 140 ALA B N 1
ATOM 2153 C CA . ALA B 1 140 ? -4.441 5.875 4.641 1 89.56 140 ALA B CA 1
ATOM 2154 C C . ALA B 1 140 ? -5.828 5.25 4.746 1 89.56 140 ALA B C 1
ATOM 2156 O O . ALA B 1 140 ? -6.008 4.07 4.426 1 89.56 140 ALA B O 1
#

pLDDT: mean 95.0, std 7.53, range [37.28, 98.75]

Sequence (280 aa):
MAKMEPLGGNKGEGFNDVGYEGVKKITVGAEDVNITYIKIEYVKNGKVEIREHGAAHGKLKEFSVDYPKDSITAVGGTYKHIYSYDTTLITSLYFTTSKGFTSPLFGEMKGTEFEFKGEHGEKLIGFHGRSSNAIDAIGAMAKMEPLGGNKGEGFNDVGYEGVKKITVGAEDVNITYIKIEYVKNGKVEIREHGAAHGKLKEFSVDYPKDSITAVGGTYKHIYSYDTTLITSLYFTTSKGFTSPLFGEMKGTEFEFKGEHGEKLIGFHGRSSNAIDAIGA

Nearest PDB structures (foldseek):
  7kmv-assembly5_I  TM=9.145E-01  e=1.268E-08  Musa acuminata
  4pit-assembly2_D  TM=8.951E-01  e=1.898E-08  Musa acuminata
  3mit-assembly1_A  TM=9.126E-01  e=4.042E-08  Musa acuminata
  4piu-assembly1_A  TM=8.988E-01  e=4.042E-08  Musa acuminata
  2jz4-assembly1_A  TM=7.888E-01  e=1.804E-08  Arabidopsis thaliana

Secondary structure (DSSP, 8-state):
--PEEPEEES-SEEEE--S--EEEEEEEEE-SS-EEEEEEEEEETTEEEEEEEE---SEEEEEE--TTTS-EEEEEEEEEEETTTTEEEEEEEEEEETTS-BPPPEE---SEEEEEE-GGGPPP---EEEESSSEEEEE-/--PEEPEEES-SEEEE--S--EEEEEEEEE-SS-EEEEEEEEEETTEEEEEEEE---SEEEEEE--TTTS-EEEEEEEEEEETTTTEEEEEEEEEEETTS-BPPPEE---SEEEEEE-GGGPPP---EEEESSSEEEEE-

Foldseek 3Di:
DPDDAFDFWDDADKDKDDDFDAWFKWKWFADAFATFKIWTFTHDPNDTDIDIFGARDHDIDMDGAPPPVKGWFKKKAAKDQDVVVRIIHTAWMWTAMLVGDIDDIGGDHDHDIDMDGPDVSDHDRIKIAGHDNGGGGIDD/DPDDAFDFWDDADKDKDDDFDAWFKWKWFADAFATAKIWTFTHDPNDTDIDIFGARDHDIDMDGAPPPVKGWFKKKAAKDQDVVVRIIHTAWMWTAMLVGDIDDIGGDHDHDIDMDGPDVSDHDRIKIAGYDNGGGGIDD

Radius of gyration: 18.37 Å; Cα contacts (8 Å, |Δi|>4): 902; chains: 2; bounding box: 41×50×40 Å

InterPro domains:
  IPR001229 Jacalin-like lectin domain [PF01419] (4-140)
  IPR001229 Jacalin-like lectin domain [PS51752] (1-140)
  IPR001229 Jacalin-like lectin domain [SM00915] (12-139)
  IPR033734 Jacalin-like lectin domain, plant [cd09612] (18-140)
  IPR036404 Jacalin-like lectin domain superfamily [G3DSA:2.100.10.30] (1-140)
  IPR036404 Jacalin-like lectin domain superfamily [SSF51101] (2-140)

Organism: Brassica campestris (NCBI:txid3711)

Solvent-accessible surface area (backbone atoms only — not comparable to full-atom values): 13443 Å² total; per-residue (Å²): 122,53,52,72,34,29,31,32,14,72,49,56,47,76,49,74,48,70,87,40,72,34,47,42,35,39,37,39,14,16,42,88,74,24,27,12,21,43,36,38,34,28,30,43,96,91,37,80,46,81,50,76,45,39,31,91,44,67,56,74,48,74,44,76,41,60,55,86,84,31,37,43,17,34,42,33,35,15,31,37,75,35,73,94,74,47,32,22,29,29,8,21,38,34,42,30,31,68,82,67,51,64,48,71,77,41,46,40,91,43,46,39,30,39,37,40,31,27,51,94,62,32,64,52,44,41,44,31,27,16,25,47,72,29,32,13,17,45,37,108,124,56,52,73,34,28,32,31,14,70,50,56,48,77,49,73,49,71,90,39,73,34,47,41,34,39,36,40,14,15,42,87,74,26,28,13,20,42,36,38,33,28,29,43,96,91,36,79,47,79,50,78,46,38,30,91,44,66,57,72,49,72,44,78,39,60,55,89,85,32,37,43,17,32,43,33,34,14,30,37,75,38,73,94,76,47,33,23,30,29,7,21,39,34,44,29,30,68,82,70,51,63,50,70,75,40,48,38,91,42,46,38,31,40,36,38,29,25,51,93,62,33,63,51,46,41,44,30,27,16,24,45,72,28,32,13,17,44,37,108